Protein AF-R4UMG5-F1 (afdb_monomer_lite)

Secondary structure (DSSP, 8-state):
-TTHHHHHHHHHHHHHH-----TT-B--TTTHHHHS-TT-EEETTEEE--SSGGGSPTTEEEEEEGGGTTEEEEEE-TTTS---HHHHHHHHHHHHHHHHHHHTTS-SHHHHHHHHHHHS---HHHHHHHHHHHHHHHHHHHHHHHTT-B-SSSSSBSS-HHHHHHHHHHHHHHHHHHHHHHHHS-HHHHHHHHHHHHHHHHHHHHHHHHHHHHHHTT-S--------S-SS-HHHHHHHHHHHHHHHHHHHHH--SSS--TT---TTSHHHHHHHHTTHHHHHHHHHHHHHHHTTS--

Structure (mmCIF, N/CA/C/O backbone):
data_AF-R4UMG5-F1
#
_entry.id   AF-R4UMG5-F1
#
loop_
_atom_site.group_PDB
_atom_site.id
_atom_site.type_symbol
_atom_site.label_atom_id
_atom_site.label_alt_id
_atom_site.label_comp_id
_atom_site.label_asym_id
_atom_site.label_entity_id
_atom_site.label_seq_id
_atom_site.pdbx_PDB_ins_code
_atom_site.Cartn_x
_atom_site.Cartn_y
_atom_site.Cartn_z
_atom_site.occupancy
_atom_site.B_iso_or_equiv
_atom_site.auth_seq_id
_atom_site.auth_comp_id
_atom_site.auth_asym_id
_atom_site.auth_atom_id
_atom_site.pdbx_PDB_model_num
ATOM 1 N N . MET A 1 1 ? 11.219 -28.469 8.725 1.00 45.28 1 MET A N 1
ATOM 2 C CA . MET A 1 1 ? 11.602 -27.447 9.728 1.00 45.28 1 MET A CA 1
ATOM 3 C C . MET A 1 1 ? 11.074 -26.038 9.404 1.00 45.28 1 MET A C 1
ATOM 5 O O . MET A 1 1 ? 10.778 -25.309 10.336 1.00 45.28 1 MET A O 1
ATOM 9 N N . GLY A 1 2 ? 10.872 -25.660 8.128 1.00 53.03 2 GLY A N 1
ATOM 10 C CA . GLY A 1 2 ? 10.444 -24.297 7.742 1.00 53.03 2 GLY A CA 1
ATOM 11 C C . GLY A 1 2 ? 9.001 -23.869 8.074 1.00 53.03 2 GLY A C 1
ATOM 12 O O . GLY A 1 2 ? 8.741 -22.677 8.124 1.00 53.03 2 GLY A O 1
ATOM 13 N N . ILE A 1 3 ? 8.074 -24.799 8.339 1.00 54.94 3 ILE A N 1
ATOM 14 C CA . ILE A 1 3 ? 6.656 -24.484 8.644 1.00 54.94 3 ILE A CA 1
ATOM 15 C C . ILE A 1 3 ? 6.415 -24.331 10.161 1.00 54.94 3 ILE A C 1
ATOM 17 O O . ILE A 1 3 ? 5.495 -23.646 10.594 1.00 54.94 3 ILE A O 1
ATOM 21 N N . ILE A 1 4 ? 7.284 -24.922 10.984 1.00 57.50 4 ILE A N 1
ATOM 22 C CA . ILE A 1 4 ? 7.102 -25.008 12.442 1.00 57.50 4 ILE A CA 1
ATOM 23 C C . ILE A 1 4 ? 7.357 -23.653 13.111 1.00 57.50 4 ILE A C 1
ATOM 25 O O . ILE A 1 4 ? 6.646 -23.274 14.034 1.00 57.50 4 ILE A O 1
ATOM 29 N N . LEU A 1 5 ? 8.340 -22.897 12.618 1.00 61.62 5 LEU A N 1
ATOM 30 C CA . LEU A 1 5 ? 8.675 -21.577 13.144 1.00 61.62 5 LEU A CA 1
ATOM 31 C C . LEU A 1 5 ? 7.541 -20.547 12.927 1.00 61.62 5 LEU A C 1
ATOM 33 O O . LEU A 1 5 ? 7.119 -19.946 13.911 1.00 61.62 5 LEU A O 1
ATOM 37 N N . PRO A 1 6 ? 6.971 -20.369 11.715 1.00 57.97 6 PRO A N 1
ATOM 38 C CA . PRO A 1 6 ? 5.827 -19.475 11.523 1.00 57.97 6 PRO A CA 1
ATOM 39 C C . PRO A 1 6 ? 4.550 -19.971 12.215 1.00 57.97 6 PRO A C 1
ATOM 41 O O . PRO A 1 6 ? 3.763 -19.145 12.663 1.00 57.97 6 PRO A O 1
ATOM 44 N N . MET A 1 7 ? 4.361 -21.287 12.388 1.00 57.06 7 MET A N 1
ATOM 45 C CA . MET A 1 7 ? 3.283 -21.819 13.233 1.00 57.06 7 MET A CA 1
ATOM 46 C C . MET A 1 7 ? 3.462 -21.451 14.709 1.00 57.06 7 MET A C 1
ATOM 48 O O . MET A 1 7 ? 2.502 -21.011 15.326 1.00 57.06 7 MET A O 1
ATOM 52 N N . LEU A 1 8 ? 4.672 -21.568 15.268 1.00 62.34 8 LEU A N 1
ATOM 53 C CA . LEU A 1 8 ? 4.981 -21.135 16.637 1.00 62.34 8 LEU A CA 1
ATOM 54 C C . LEU A 1 8 ? 4.811 -19.622 16.810 1.00 62.34 8 LEU A C 1
ATOM 56 O O . LEU A 1 8 ? 4.310 -19.186 17.841 1.00 62.34 8 LEU A O 1
ATOM 60 N N . PHE A 1 9 ? 5.163 -18.827 15.795 1.00 65.31 9 PHE A N 1
ATOM 61 C CA . PHE A 1 9 ? 4.916 -17.385 15.793 1.00 65.31 9 PHE A CA 1
ATOM 62 C C . PHE A 1 9 ? 3.424 -17.045 15.675 1.00 65.31 9 PHE A C 1
ATOM 64 O O . PHE A 1 9 ? 2.975 -16.182 16.415 1.00 65.31 9 PHE A O 1
ATOM 71 N N . CYS A 1 10 ? 2.636 -17.733 14.834 1.00 60.97 10 CYS A N 1
ATOM 72 C CA . CYS A 1 10 ? 1.170 -17.574 14.795 1.00 60.97 10 CYS A CA 1
ATOM 73 C C . CYS A 1 10 ? 0.531 -18.041 16.103 1.00 60.97 10 CYS A C 1
ATOM 75 O O . CYS A 1 10 ? -0.429 -17.432 16.536 1.00 60.97 10 CYS A O 1
ATOM 77 N N 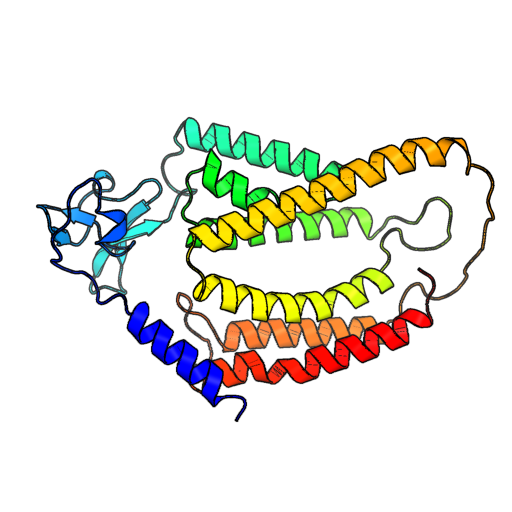. PHE A 1 11 ? 1.050 -19.089 16.746 1.00 60.50 11 PHE A N 1
ATOM 78 C CA . PHE A 1 11 ? 0.538 -19.581 18.023 1.00 60.50 11 PHE A CA 1
ATOM 79 C C . PHE A 1 11 ? 0.851 -18.600 19.154 1.00 60.50 11 PHE A C 1
ATOM 81 O O . PHE A 1 11 ? -0.045 -18.228 19.898 1.00 60.50 11 PHE A O 1
ATOM 88 N N . ALA A 1 12 ? 2.083 -18.093 19.239 1.00 59.25 12 ALA A N 1
ATOM 89 C CA . ALA A 1 12 ? 2.436 -17.031 20.177 1.00 59.25 12 ALA A CA 1
ATOM 90 C C . ALA A 1 12 ? 1.639 -15.746 19.897 1.00 59.25 12 ALA A C 1
ATOM 92 O O . ALA A 1 12 ? 1.152 -15.119 20.827 1.00 59.25 12 ALA A O 1
ATOM 93 N N . TYR A 1 13 ? 1.443 -15.381 18.629 1.00 59.47 13 TYR A N 1
ATOM 94 C CA . TYR A 1 13 ? 0.668 -14.211 18.226 1.00 59.47 13 TYR A CA 1
ATOM 95 C C . TYR A 1 13 ? -0.837 -14.377 18.461 1.00 59.47 13 TYR A C 1
ATOM 97 O O . TYR A 1 13 ? -1.461 -13.439 18.928 1.00 59.47 13 TYR A O 1
ATOM 105 N N . LEU A 1 14 ? -1.432 -15.545 18.212 1.00 56.34 14 LEU A N 1
ATOM 106 C CA . LEU A 1 14 ? -2.822 -15.851 18.567 1.00 56.34 14 LEU A CA 1
ATOM 107 C C . LEU A 1 14 ? -3.001 -15.903 20.081 1.00 56.34 14 LEU A C 1
ATOM 109 O O . LEU A 1 14 ? -4.010 -15.442 20.576 1.00 56.34 14 LEU A O 1
ATOM 113 N N . VAL A 1 15 ? -2.025 -16.400 20.837 1.00 53.12 15 VAL A N 1
ATOM 114 C CA . VAL A 1 15 ? -2.070 -16.347 22.306 1.00 53.12 15 VAL A CA 1
ATOM 115 C C . VAL A 1 15 ? -1.926 -14.904 22.816 1.00 53.12 15 VAL A C 1
ATOM 117 O O . VAL A 1 15 ? -2.521 -14.557 23.830 1.00 53.12 15 VAL A O 1
ATOM 120 N N . LEU A 1 16 ? -1.183 -14.045 22.110 1.00 48.47 16 LEU A N 1
ATOM 121 C CA . LEU A 1 16 ? -0.979 -12.633 22.468 1.00 48.47 16 LEU A CA 1
ATOM 122 C C . LEU A 1 16 ? -2.059 -11.678 21.921 1.00 48.47 16 LEU A C 1
ATOM 124 O O . LEU A 1 16 ? -2.239 -10.601 22.479 1.00 48.47 16 LEU A O 1
ATOM 128 N N . THR A 1 17 ? -2.746 -12.041 20.835 1.00 46.22 17 THR A N 1
ATOM 129 C CA . THR A 1 17 ? -3.739 -11.219 20.109 1.00 46.22 17 THR A CA 1
ATOM 130 C C . THR A 1 17 ? -5.063 -11.933 19.895 1.00 46.22 17 THR A C 1
ATOM 132 O O . THR A 1 17 ? -5.868 -11.496 19.069 1.00 46.22 17 THR A O 1
ATOM 135 N N . ALA A 1 18 ? -5.312 -13.024 20.619 1.00 42.44 18 ALA A N 1
ATOM 136 C CA . ALA A 1 18 ? -6.669 -13.419 20.927 1.00 42.44 18 ALA A CA 1
ATOM 137 C C . ALA A 1 18 ? -7.280 -12.222 21.651 1.00 42.44 18 ALA A C 1
ATOM 139 O O . ALA A 1 18 ? -7.157 -12.068 22.867 1.00 42.44 18 ALA A O 1
ATOM 140 N N . ASP A 1 19 ? -7.915 -11.353 20.868 1.00 46.41 19 ASP A N 1
ATOM 141 C CA . ASP A 1 19 ? -9.075 -10.619 21.313 1.00 46.41 19 ASP A CA 1
ATOM 142 C C . ASP A 1 19 ? -10.056 -11.706 21.746 1.00 46.41 19 ASP A C 1
ATOM 144 O O . ASP A 1 19 ? -10.905 -12.161 20.986 1.00 46.41 19 ASP A O 1
ATOM 148 N N . HIS A 1 20 ? -9.905 -12.177 22.987 1.00 46.84 20 HIS A N 1
ATOM 149 C CA . HIS A 1 20 ? -11.087 -12.466 23.766 1.00 46.84 20 HIS A CA 1
ATOM 150 C C . HIS A 1 20 ? -11.979 -11.259 23.525 1.00 46.84 20 HIS A C 1
ATOM 152 O O . HIS A 1 20 ? -11.529 -10.139 23.781 1.00 46.84 20 HIS A O 1
ATOM 158 N N . GLU A 1 21 ? -13.166 -11.466 22.952 1.00 56.31 21 GLU A N 1
ATOM 159 C CA . GLU A 1 21 ? -14.218 -10.462 22.997 1.00 56.31 21 GLU A CA 1
ATOM 160 C C . GLU A 1 21 ? -14.187 -9.910 24.414 1.00 56.31 21 GLU A C 1
ATOM 162 O O . GLU A 1 21 ? -14.480 -10.615 25.381 1.00 56.31 21 GLU A O 1
ATOM 167 N N . ASN A 1 22 ? -13.679 -8.685 24.554 1.00 65.25 22 ASN A N 1
ATOM 168 C CA . ASN A 1 22 ? -13.410 -8.074 25.849 1.00 65.25 22 ASN A CA 1
ATOM 169 C C . ASN A 1 22 ? -14.732 -7.593 26.455 1.00 65.25 22 ASN A C 1
ATOM 171 O O . ASN A 1 22 ? -14.776 -6.557 27.108 1.00 65.25 22 ASN A O 1
ATOM 175 N N . LEU A 1 23 ? -15.810 -8.329 26.185 1.00 69.44 23 LEU A N 1
ATOM 176 C CA . LEU A 1 23 ? -17.157 -8.087 26.631 1.00 69.44 23 LEU A CA 1
ATOM 177 C C . LEU A 1 23 ? -17.145 -8.040 28.157 1.00 69.44 23 LEU A C 1
ATOM 179 O O . LEU A 1 23 ? -16.466 -8.830 28.815 1.00 69.44 23 LEU A O 1
ATOM 183 N N . GLU A 1 24 ? -17.839 -7.053 28.709 1.00 72.75 24 GLU A N 1
ATOM 184 C CA . GLU A 1 24 ? -17.924 -6.797 30.148 1.00 72.75 24 GLU A CA 1
ATOM 185 C C . GLU A 1 24 ? -16.606 -6.428 30.856 1.00 72.75 24 GLU A C 1
ATOM 187 O O . GLU A 1 24 ? -16.607 -6.237 32.078 1.00 72.75 24 GLU A O 1
ATOM 192 N N . LYS A 1 25 ? -15.484 -6.253 30.137 1.00 81.12 25 LYS A N 1
ATOM 193 C CA . LYS A 1 25 ? -14.267 -5.707 30.754 1.00 81.12 25 LYS A CA 1
ATOM 194 C C . LYS A 1 25 ? -14.494 -4.272 31.200 1.00 81.12 25 LYS A C 1
ATOM 196 O O . LYS A 1 25 ? -15.129 -3.479 30.508 1.00 81.12 25 LYS A O 1
ATOM 201 N N . HIS A 1 26 ? -13.919 -3.942 32.352 1.00 83.50 26 HIS A N 1
ATOM 202 C CA . HIS A 1 26 ? -14.039 -2.616 32.937 1.00 83.50 26 HIS A CA 1
ATOM 203 C C . HIS A 1 26 ? -13.271 -1.597 32.093 1.00 83.50 26 HIS A C 1
ATOM 205 O O . HIS A 1 26 ? -12.052 -1.695 31.951 1.00 83.50 26 HIS A O 1
ATOM 211 N N . CYS A 1 27 ? -13.978 -0.619 31.547 1.00 82.94 27 CYS A N 1
ATOM 212 C CA . CYS A 1 27 ? -13.414 0.430 30.714 1.00 82.94 27 CYS A CA 1
ATOM 213 C C . CYS A 1 27 ? -13.682 1.803 31.338 1.00 82.94 27 CYS A C 1
ATOM 215 O O . CYS A 1 27 ? -14.542 1.967 32.195 1.00 82.94 27 CYS A O 1
ATOM 217 N N . SER A 1 28 ? -12.899 2.791 30.919 1.00 81.31 28 SER A N 1
ATOM 218 C CA . SER A 1 28 ? -13.086 4.204 31.255 1.00 81.31 28 SER A CA 1
ATOM 219 C C . SER A 1 28 ? -12.961 5.005 29.963 1.00 81.31 28 SER A C 1
ATOM 221 O O . SER A 1 28 ? -12.283 4.545 29.039 1.00 81.31 28 SER A O 1
ATOM 223 N N . SER A 1 29 ? -13.568 6.195 29.872 1.00 71.56 29 SER A N 1
ATOM 224 C CA . SER A 1 29 ? -13.645 6.928 28.597 1.00 71.56 29 SER A CA 1
ATOM 225 C C . SER A 1 29 ? -12.273 7.256 27.983 1.00 71.56 29 SER A C 1
ATOM 227 O O . SER A 1 29 ? -12.174 7.362 26.764 1.00 71.56 29 SER A O 1
ATOM 229 N N . SER A 1 30 ? -11.199 7.331 28.786 1.00 72.88 30 SER A N 1
ATOM 230 C CA . SER A 1 30 ? -9.833 7.561 28.281 1.00 72.88 30 SER A CA 1
ATOM 231 C C . SER A 1 30 ? -9.098 6.298 27.810 1.00 72.88 30 SER A C 1
ATOM 233 O O . SER A 1 30 ? -8.140 6.404 27.046 1.00 72.88 30 SER A O 1
ATOM 235 N N . ASN A 1 31 ? -9.535 5.110 28.241 1.00 78.12 31 ASN A N 1
ATOM 236 C CA . ASN A 1 31 ? -8.883 3.823 27.962 1.00 78.12 31 ASN A CA 1
ATOM 237 C C . ASN A 1 31 ? -9.748 2.871 27.122 1.00 78.12 31 ASN A C 1
ATOM 239 O O . ASN A 1 31 ? -9.332 1.744 26.856 1.00 78.12 31 ASN A O 1
ATOM 243 N N . SER A 1 32 ? -10.930 3.311 26.697 1.00 72.75 32 SER A N 1
ATOM 244 C CA . SER A 1 32 ? -11.898 2.542 25.907 1.00 72.75 32 SER A CA 1
ATOM 245 C C . SER A 1 32 ? -11.264 1.877 24.679 1.00 72.75 32 SER A C 1
ATOM 247 O O . SER A 1 32 ? -11.386 0.666 24.539 1.00 72.75 32 SER A O 1
ATOM 249 N N . THR A 1 33 ? -10.454 2.602 23.898 1.00 68.56 33 THR A N 1
ATOM 250 C CA . THR A 1 33 ? -9.736 2.074 22.713 1.00 68.56 33 THR A CA 1
ATOM 251 C C . THR A 1 33 ? -8.680 1.006 23.010 1.00 68.56 33 THR A C 1
ATOM 253 O O . THR A 1 33 ? -8.264 0.287 22.106 1.00 68.56 33 THR A O 1
ATOM 256 N N . ARG A 1 34 ? -8.168 0.936 24.246 1.00 71.31 34 ARG A N 1
ATOM 257 C CA . ARG A 1 34 ? -7.133 -0.036 24.645 1.00 71.31 34 ARG A CA 1
ATOM 258 C C . ARG A 1 34 ? -7.712 -1.275 25.311 1.00 71.31 34 ARG A C 1
ATOM 260 O O . ARG A 1 34 ? -7.042 -2.302 25.345 1.00 71.31 34 ARG A O 1
ATOM 267 N N . VAL A 1 35 ? -8.890 -1.144 25.918 1.00 75.19 35 VAL A N 1
ATOM 268 C CA . VAL A 1 35 ? -9.504 -2.187 26.747 1.00 75.19 35 VAL A CA 1
ATOM 269 C C . VAL A 1 35 ? -10.627 -2.894 25.999 1.00 75.19 35 VAL A C 1
ATOM 271 O O . VAL A 1 35 ? -10.721 -4.119 26.070 1.00 75.19 35 VAL A O 1
ATOM 274 N N . CYS A 1 36 ? -11.455 -2.142 25.277 1.00 77.44 36 CYS A N 1
ATOM 275 C CA . CYS A 1 36 ? -12.521 -2.690 24.451 1.00 77.44 36 CYS A CA 1
ATOM 276 C C . CYS A 1 36 ? -11.992 -3.008 23.049 1.00 77.44 36 CYS A C 1
ATOM 278 O O . CYS A 1 36 ? -11.054 -2.374 22.566 1.00 77.44 36 CYS A O 1
ATOM 280 N N . SER A 1 37 ? -12.581 -4.020 22.409 1.00 77.62 37 SER A N 1
ATOM 281 C CA . SER A 1 37 ? -12.327 -4.291 20.989 1.00 77.62 37 SER A CA 1
ATOM 282 C C . SER A 1 37 ? -12.832 -3.122 20.132 1.00 77.62 37 SER A C 1
ATOM 284 O O . SER A 1 37 ? -13.745 -2.416 20.548 1.00 77.62 37 SER A O 1
ATOM 286 N N . GLU A 1 38 ? -12.286 -2.940 18.926 1.00 77.50 38 GLU A N 1
ATOM 287 C CA . GLU A 1 38 ? -12.672 -1.856 18.000 1.00 77.50 38 GLU A CA 1
ATOM 288 C C . GLU A 1 38 ? -14.166 -1.878 17.607 1.00 77.50 38 GLU A C 1
ATOM 290 O O . GLU A 1 38 ? -14.707 -0.849 17.212 1.00 77.50 38 GLU A O 1
ATOM 295 N N . TYR A 1 39 ? -14.830 -3.028 17.770 1.00 82.75 39 TYR A N 1
ATOM 296 C CA . TYR A 1 39 ? -16.254 -3.241 17.477 1.00 82.75 39 TYR A CA 1
ATOM 297 C C . TYR A 1 39 ? -17.192 -2.946 18.661 1.00 82.75 39 TYR A C 1
ATOM 299 O O . TYR A 1 39 ? -18.409 -2.925 18.483 1.00 82.75 39 TYR A O 1
ATOM 307 N N . LEU A 1 40 ? -16.648 -2.741 19.867 1.00 83.75 40 LEU A N 1
ATOM 308 C CA . LEU A 1 40 ? -17.403 -2.550 21.109 1.00 83.75 40 LEU A CA 1
ATOM 309 C C . LEU A 1 40 ? -17.248 -1.115 21.623 1.00 83.75 40 LEU A C 1
ATOM 311 O O . LEU A 1 40 ? -16.176 -0.519 21.531 1.00 83.75 40 LEU A O 1
ATOM 315 N N . ALA A 1 41 ? -18.306 -0.591 22.233 1.00 86.38 41 ALA A N 1
ATOM 316 C CA . ALA A 1 41 ? -18.303 0.704 22.897 1.00 86.38 41 ALA A CA 1
ATOM 317 C C . ALA A 1 41 ? -18.099 0.553 24.413 1.00 86.38 41 ALA A C 1
ATOM 319 O O . ALA A 1 41 ? -18.331 -0.506 24.999 1.00 86.38 41 ALA A O 1
ATOM 320 N N . CYS A 1 42 ? -17.649 1.625 25.067 1.00 86.56 42 CYS A N 1
ATOM 321 C CA . CYS A 1 42 ? -17.531 1.669 26.522 1.00 86.56 42 CYS A CA 1
ATOM 322 C C . CYS A 1 42 ? -18.783 2.314 27.123 1.00 86.56 42 CYS A C 1
ATOM 324 O O . CYS A 1 42 ? -18.870 3.539 27.202 1.00 86.56 42 CYS A O 1
ATOM 326 N N . THR A 1 43 ? -19.730 1.490 27.568 1.00 85.38 43 THR A N 1
ATOM 327 C CA . THR A 1 43 ? -21.031 1.935 28.083 1.00 85.38 43 THR A CA 1
ATOM 328 C C . THR A 1 43 ? -21.195 1.459 29.523 1.00 85.38 43 THR A C 1
ATOM 330 O O . THR A 1 43 ? -21.052 0.271 29.814 1.00 85.38 43 THR A O 1
ATOM 333 N N . SER A 1 44 ? -21.487 2.379 30.448 1.00 84.12 44 SER A N 1
ATOM 334 C CA . SER A 1 44 ? -21.615 2.073 31.888 1.00 84.12 44 SER A CA 1
ATOM 335 C C . SER A 1 44 ? -20.360 1.413 32.492 1.00 84.12 44 SER A C 1
ATOM 337 O O . SER A 1 44 ? -20.455 0.418 33.208 1.00 84.12 44 SER A O 1
ATOM 339 N N . ASP A 1 45 ? -19.182 1.958 32.169 1.00 85.00 45 ASP A N 1
ATOM 340 C CA . ASP A 1 45 ? -17.855 1.474 32.585 1.00 85.00 45 ASP A CA 1
ATOM 341 C C . ASP A 1 45 ? -17.534 0.020 32.191 1.00 85.00 45 ASP A C 1
ATOM 343 O O . ASP A 1 45 ? -16.598 -0.582 32.724 1.00 85.00 45 ASP A O 1
ATOM 347 N N . LYS A 1 46 ? -18.270 -0.548 31.230 1.00 86.75 46 LYS A N 1
ATOM 348 C CA . LYS A 1 46 ? -18.036 -1.883 30.674 1.00 86.75 46 LYS A CA 1
ATOM 349 C C . LYS A 1 46 ? -18.035 -1.860 29.150 1.00 86.75 46 LYS A C 1
ATOM 351 O O . LYS A 1 46 ? -18.739 -1.068 28.529 1.00 86.75 46 LYS A O 1
ATOM 356 N N . CYS A 1 47 ? -17.254 -2.744 28.540 1.00 86.25 47 CYS A N 1
ATOM 357 C CA . CYS A 1 47 ? -17.294 -2.934 27.093 1.00 86.25 47 CYS A CA 1
ATOM 358 C C . CYS A 1 47 ? -18.586 -3.661 26.692 1.00 86.25 47 CYS A C 1
ATOM 360 O O . CYS A 1 47 ? -18.774 -4.819 27.070 1.00 86.25 47 CYS A O 1
ATOM 362 N N . ASN A 1 48 ? -19.446 -2.985 25.933 1.00 88.75 48 ASN A N 1
ATOM 363 C CA . ASN A 1 48 ? -20.760 -3.451 25.491 1.00 88.75 48 ASN A CA 1
ATOM 364 C C . ASN A 1 48 ? -21.019 -3.050 24.026 1.00 88.75 48 ASN A C 1
ATOM 366 O O . ASN A 1 48 ? -20.250 -2.307 23.415 1.00 88.75 48 ASN A O 1
ATOM 370 N N . TYR A 1 49 ? -22.112 -3.555 23.457 1.00 89.12 49 TYR A N 1
ATOM 371 C CA . TYR A 1 49 ? -22.610 -3.150 22.141 1.00 89.12 49 TYR A CA 1
ATOM 372 C C . TYR A 1 49 ? -23.031 -1.673 22.119 1.00 89.12 49 TYR A C 1
ATOM 374 O O . TYR A 1 49 ? -23.451 -1.120 23.140 1.00 89.12 49 TYR A O 1
ATOM 382 N N . CYS A 1 50 ? -22.918 -1.031 20.955 1.00 88.88 50 CYS A N 1
ATOM 383 C CA . CYS A 1 50 ? -23.264 0.381 20.803 1.00 88.88 50 CYS A CA 1
ATOM 384 C C . CYS A 1 50 ? -24.786 0.572 20.734 1.00 88.88 50 CYS A C 1
ATOM 386 O O . CYS A 1 50 ? -25.515 -0.277 20.219 1.00 88.88 50 CYS A O 1
ATOM 388 N N . SER A 1 51 ? -25.284 1.692 21.258 1.00 89.06 51 SER A N 1
ATOM 389 C CA . SER A 1 51 ? -26.696 2.076 21.117 1.00 89.06 51 SER A CA 1
ATOM 390 C C . SER A 1 51 ? -26.849 3.271 20.183 1.00 89.06 51 SER A C 1
ATOM 392 O O . SER A 1 51 ? -27.759 3.282 19.348 1.00 89.06 51 SER A O 1
ATOM 394 N N . GLU A 1 52 ? -25.930 4.230 20.295 1.00 87.69 52 GLU A N 1
ATOM 395 C CA . GLU A 1 52 ? -25.846 5.431 19.471 1.00 87.69 52 GLU A CA 1
ATOM 396 C C . GLU A 1 52 ? -24.472 5.563 18.799 1.00 87.69 52 GLU A C 1
ATOM 398 O O . GLU A 1 52 ? -23.466 5.039 19.274 1.00 87.69 52 GLU A O 1
ATOM 403 N N . ASP A 1 53 ? -24.404 6.343 17.715 1.00 85.62 53 ASP A N 1
ATOM 404 C CA . ASP A 1 53 ? -23.135 6.673 17.045 1.00 85.62 53 ASP A CA 1
ATOM 405 C C . ASP A 1 53 ? -22.158 7.431 17.961 1.00 85.62 53 ASP A C 1
ATOM 407 O O . ASP A 1 53 ? -20.949 7.396 17.752 1.00 85.62 53 ASP A O 1
ATOM 411 N N . SER A 1 54 ? -22.680 8.131 18.973 1.00 84.69 54 SER A N 1
ATOM 412 C CA . SER A 1 54 ? -21.907 8.884 19.967 1.00 84.69 54 SER A CA 1
ATOM 413 C C . SER A 1 54 ? -21.106 7.982 20.915 1.00 84.69 54 SER A C 1
ATOM 415 O O . SER A 1 54 ? -20.113 8.440 21.484 1.00 84.69 54 SER A O 1
ATOM 417 N N . ASP A 1 55 ? -21.506 6.713 21.052 1.00 85.12 55 ASP A N 1
ATOM 418 C CA . ASP A 1 55 ? -20.825 5.712 21.879 1.00 85.12 55 ASP A CA 1
ATOM 419 C C . ASP A 1 55 ? -19.527 5.214 21.220 1.00 85.12 55 ASP A C 1
ATOM 421 O O . ASP A 1 55 ? -18.608 4.737 21.895 1.00 85.12 55 ASP A O 1
ATOM 425 N N . CYS A 1 56 ? -19.455 5.310 19.890 1.00 86.50 56 CYS A N 1
ATOM 426 C CA . CYS A 1 56 ? -18.351 4.811 19.089 1.00 86.50 56 CYS A CA 1
ATOM 427 C C . CYS A 1 56 ? -17.194 5.819 18.989 1.00 86.50 56 CYS A C 1
ATOM 429 O O . CYS A 1 56 ? -17.323 7.028 19.192 1.00 86.50 56 CYS A O 1
ATOM 431 N N . HIS A 1 57 ? -16.010 5.304 18.660 1.00 82.69 57 HIS A N 1
ATOM 432 C CA . HIS A 1 57 ? -14.823 6.125 18.440 1.00 82.69 57 HIS A CA 1
ATOM 433 C C . HIS A 1 57 ? -14.942 7.020 17.200 1.00 82.69 57 HIS A C 1
ATOM 435 O O . HIS A 1 57 ? -15.765 6.800 16.316 1.00 82.69 57 HIS A O 1
ATOM 441 N N . LEU A 1 58 ? -14.064 8.022 17.103 1.00 82.69 58 LEU A N 1
ATOM 442 C CA . LEU A 1 58 ? -13.999 8.898 15.934 1.00 82.69 58 LEU A CA 1
ATOM 443 C C . LEU A 1 58 ? -13.883 8.069 14.639 1.00 82.69 58 LEU A C 1
ATOM 445 O O . LEU A 1 58 ? -13.000 7.221 14.536 1.00 82.69 58 LEU A O 1
ATOM 449 N N . HIS A 1 59 ? -14.748 8.358 13.659 1.00 85.19 59 HIS A N 1
ATOM 450 C CA . HIS A 1 59 ? -14.895 7.646 12.373 1.00 85.19 59 HIS A CA 1
ATOM 451 C C . HIS A 1 59 ? -15.579 6.272 12.420 1.00 85.19 59 HIS A C 1
ATOM 453 O O . HIS A 1 59 ? -15.708 5.640 11.369 1.00 85.19 59 HIS A O 1
ATOM 459 N N . PHE A 1 60 ? -16.043 5.838 13.590 1.00 87.25 60 PHE A N 1
ATOM 460 C CA . PHE A 1 60 ? -16.859 4.641 13.744 1.00 87.25 60 PHE A CA 1
ATOM 461 C C . PHE A 1 60 ? -18.325 5.021 13.950 1.00 87.25 60 PHE A C 1
ATOM 463 O O . PHE A 1 60 ? -18.625 6.013 14.612 1.00 87.25 60 PHE A O 1
ATOM 470 N N . PHE A 1 61 ? -19.223 4.224 13.381 1.00 88.12 61 PHE A N 1
ATOM 471 C CA . PHE A 1 61 ? -20.670 4.419 13.441 1.00 88.12 61 PHE A CA 1
ATOM 472 C C . PHE A 1 61 ? -21.348 3.126 13.884 1.00 88.12 61 PHE A C 1
ATOM 474 O O . PHE A 1 61 ? -20.799 2.040 13.697 1.00 88.12 61 PHE A O 1
ATOM 481 N N . CYS A 1 62 ? -22.514 3.242 14.512 1.00 89.00 62 CYS A N 1
ATOM 482 C CA . CYS A 1 62 ? -23.187 2.109 15.122 1.00 89.00 62 CYS A CA 1
ATOM 483 C C . CYS A 1 62 ? -24.099 1.414 14.099 1.00 89.00 62 CYS A C 1
ATOM 485 O O . CYS A 1 62 ? -25.125 1.966 13.699 1.00 89.00 62 CYS A O 1
ATOM 487 N N . HIS A 1 63 ? -23.740 0.196 13.681 1.00 88.75 63 HIS A N 1
ATOM 488 C CA . HIS A 1 63 ? -24.481 -0.578 12.680 1.00 88.75 63 HIS A CA 1
ATOM 489 C C . HIS A 1 63 ? -24.841 -1.978 13.194 1.00 88.75 63 HIS A C 1
ATOM 491 O O . HIS A 1 63 ? -24.097 -2.600 13.949 1.00 88.75 63 HIS A O 1
ATOM 497 N N . GLU A 1 64 ? -25.998 -2.492 12.780 1.00 88.50 64 GLU A N 1
ATOM 498 C CA . GLU A 1 64 ? -26.458 -3.839 13.123 1.00 88.50 64 GLU A CA 1
ATOM 499 C C . GLU A 1 64 ? -25.711 -4.898 12.303 1.00 88.50 64 GLU A C 1
ATOM 501 O O . GLU A 1 64 ? -25.673 -4.827 11.075 1.00 88.50 64 GLU A O 1
ATOM 506 N N . SER A 1 65 ? -25.093 -5.884 12.957 1.00 82.06 65 SER A N 1
ATOM 507 C CA . SER A 1 65 ? -24.333 -6.923 12.257 1.00 82.06 65 SER A CA 1
ATOM 508 C C . SER A 1 65 ? -24.972 -8.295 12.410 1.00 82.06 65 SER A C 1
ATOM 510 O O . SER A 1 65 ? -25.087 -8.830 13.512 1.00 82.06 65 SER A O 1
ATOM 512 N N . GLU A 1 66 ? -25.281 -8.933 11.278 1.00 79.69 66 GLU A N 1
ATOM 513 C CA . GLU A 1 66 ? -25.717 -10.337 11.239 1.00 79.69 66 GLU A CA 1
ATOM 514 C C . GLU A 1 66 ? -24.632 -11.304 11.743 1.00 79.69 66 GLU A C 1
ATOM 516 O O . GLU A 1 66 ? -24.934 -12.427 12.133 1.00 79.69 66 GLU A O 1
ATOM 521 N N . THR A 1 67 ? -23.362 -10.879 11.761 1.00 74.12 67 THR A N 1
ATOM 522 C CA . THR A 1 67 ? -22.249 -11.712 12.253 1.00 74.12 67 THR A CA 1
ATOM 523 C C . THR A 1 67 ? -22.244 -11.823 13.784 1.00 74.12 67 THR A C 1
ATOM 525 O O . THR A 1 67 ? -21.640 -12.749 14.315 1.00 74.12 67 THR A O 1
ATOM 528 N N . TYR A 1 68 ? -22.932 -10.912 14.483 1.00 74.25 68 TYR A N 1
ATOM 529 C CA . TYR A 1 68 ? -22.975 -10.813 15.946 1.00 74.25 68 TYR A CA 1
ATOM 530 C C . TYR A 1 68 ? -24.402 -10.976 16.482 1.00 74.25 68 TYR A C 1
ATOM 532 O O . TYR A 1 68 ? -24.851 -10.175 17.298 1.00 74.25 68 TYR A O 1
ATOM 540 N N . ASP A 1 69 ? -25.141 -11.977 15.999 1.00 78.50 69 ASP A N 1
ATOM 541 C CA . ASP A 1 69 ? -26.515 -12.279 16.439 1.00 78.50 69 ASP A CA 1
ATOM 542 C C . ASP A 1 69 ? -27.491 -11.084 16.335 1.00 78.50 69 ASP A C 1
ATOM 544 O O . ASP A 1 69 ? -28.426 -10.959 17.125 1.00 78.50 69 ASP A O 1
ATOM 548 N N . GLY A 1 70 ? -27.274 -10.178 15.372 1.00 80.19 70 GLY A N 1
ATOM 549 C CA . GLY A 1 70 ? -28.093 -8.969 15.204 1.00 80.19 70 GLY A CA 1
ATOM 550 C C . GLY A 1 70 ? -27.794 -7.864 16.224 1.00 80.19 70 GLY A C 1
ATOM 551 O O . GLY A 1 70 ? -28.558 -6.912 16.358 1.00 80.19 70 GLY A O 1
ATOM 552 N N . ASN A 1 71 ? -26.687 -7.957 16.963 1.00 84.88 71 ASN A N 1
ATOM 553 C CA . ASN A 1 71 ? -26.251 -6.880 17.842 1.00 84.88 71 ASN A CA 1
ATOM 554 C C . ASN A 1 71 ? -25.634 -5.722 17.044 1.00 84.88 71 ASN A C 1
ATOM 556 O O . ASN A 1 71 ? -25.067 -5.897 15.959 1.00 84.88 71 ASN A O 1
ATOM 560 N N . LYS A 1 72 ? -25.726 -4.517 17.613 1.00 89.44 72 LYS A N 1
ATOM 561 C CA . LYS A 1 72 ? -25.135 -3.310 17.036 1.00 89.44 72 LYS A CA 1
ATOM 562 C C . LYS A 1 72 ? -23.667 -3.169 17.434 1.00 89.44 72 LYS A C 1
ATOM 564 O O . LYS A 1 72 ? -23.329 -3.157 18.618 1.00 89.44 72 LYS A O 1
ATOM 569 N N . ILE A 1 73 ? -22.802 -3.032 16.441 1.00 88.81 73 ILE A N 1
ATOM 570 C CA . ILE A 1 73 ? -21.354 -2.899 16.606 1.00 88.81 73 ILE A CA 1
ATOM 571 C C . ILE A 1 73 ? -20.864 -1.577 16.017 1.00 88.81 73 ILE A C 1
ATOM 573 O O . ILE A 1 73 ? -21.497 -0.996 15.136 1.00 88.81 73 ILE A O 1
ATOM 577 N N . CYS A 1 74 ? -19.716 -1.109 16.497 1.00 87.56 74 CYS A N 1
ATOM 578 C CA . CYS A 1 74 ? -19.040 0.045 15.920 1.00 87.56 74 CYS A CA 1
ATOM 579 C C . CYS A 1 74 ? -18.279 -0.375 14.652 1.00 87.56 74 CYS A C 1
ATOM 581 O O . CYS A 1 74 ? -17.325 -1.150 14.725 1.00 87.56 74 CYS A O 1
ATOM 583 N N . GLU A 1 75 ? -18.662 0.158 13.492 1.00 87.44 75 GLU A N 1
ATOM 584 C CA . GLU A 1 75 ? -18.008 -0.106 12.207 1.00 87.44 75 GLU A CA 1
ATOM 585 C C . GLU A 1 75 ? -17.340 1.155 11.643 1.00 87.44 75 GLU A C 1
ATOM 587 O O . GLU A 1 75 ? -17.846 2.270 11.766 1.00 87.44 75 GLU A O 1
ATOM 592 N N . PHE A 1 76 ? -16.157 0.989 11.046 1.00 86.56 76 PHE A N 1
ATOM 593 C CA . PHE A 1 76 ? -15.370 2.094 10.503 1.00 86.56 76 PHE A CA 1
ATOM 594 C C . PHE A 1 76 ? -15.884 2.519 9.120 1.00 86.56 76 PHE A C 1
ATOM 596 O O . PHE A 1 76 ? -15.571 1.880 8.115 1.00 86.56 76 PHE A O 1
ATOM 603 N N . GLU A 1 77 ? -16.592 3.648 9.048 1.00 84.56 77 GLU A N 1
ATOM 604 C CA . GLU A 1 77 ? -17.189 4.158 7.804 1.00 84.56 77 GLU A CA 1
ATOM 605 C C . GLU A 1 77 ? -16.979 5.673 7.604 1.00 84.56 77 GLU A C 1
ATOM 607 O O . GLU A 1 77 ? -17.934 6.450 7.500 1.00 84.56 77 GLU A O 1
ATOM 612 N N . PRO A 1 78 ? -15.728 6.155 7.491 1.00 79.25 78 PRO A N 1
ATOM 613 C CA . PRO A 1 78 ? -15.444 7.590 7.459 1.00 79.25 78 PRO A CA 1
ATOM 614 C C . PRO A 1 78 ? -15.979 8.316 6.216 1.00 79.25 78 PRO A C 1
ATOM 616 O O . PRO A 1 78 ? -16.098 9.536 6.242 1.00 79.25 78 PRO A O 1
ATOM 619 N N . PHE A 1 79 ? -16.237 7.609 5.109 1.00 79.19 79 PHE A N 1
ATOM 620 C CA . PHE A 1 79 ? -16.555 8.234 3.818 1.00 79.19 79 PHE A CA 1
ATOM 621 C C . PHE A 1 79 ? -18.055 8.326 3.517 1.00 79.19 79 PHE A C 1
ATOM 623 O O . PHE A 1 79 ? -18.454 9.161 2.705 1.00 79.19 79 PHE A O 1
ATOM 630 N N . ILE A 1 80 ? -18.869 7.471 4.139 1.00 78.44 80 ILE A N 1
ATOM 631 C CA . ILE A 1 80 ? -20.293 7.304 3.807 1.00 78.44 80 ILE A CA 1
ATOM 632 C C . ILE A 1 80 ? -21.162 8.220 4.681 1.00 78.44 80 ILE A C 1
ATOM 634 O O . ILE A 1 80 ? -22.118 8.823 4.195 1.00 78.44 80 ILE A O 1
ATOM 638 N N . HIS A 1 81 ? -20.787 8.387 5.950 1.00 70.56 81 HIS A N 1
ATOM 639 C CA . HIS A 1 81 ? -21.526 9.176 6.933 1.00 70.56 81 HIS A CA 1
ATOM 640 C C . HIS A 1 81 ? -20.977 10.608 7.086 1.00 70.56 81 HIS A C 1
ATOM 642 O O . HIS A 1 81 ? -19.924 10.951 6.555 1.00 70.56 81 HIS A O 1
ATOM 648 N N . LYS A 1 82 ? -21.741 11.473 7.774 1.00 70.62 82 LYS A N 1
ATOM 649 C CA . LYS A 1 82 ? -21.572 12.941 7.897 1.00 70.62 82 LYS A CA 1
ATOM 650 C C . LYS A 1 82 ? -20.122 13.442 7.765 1.00 70.62 82 LYS A C 1
ATOM 652 O O . LYS A 1 82 ? -19.287 13.240 8.644 1.00 70.62 82 LYS A O 1
ATOM 657 N N . TRP A 1 83 ? -19.860 14.212 6.708 1.00 76.69 83 TRP A N 1
ATOM 658 C CA . TRP A 1 83 ? -18.557 14.834 6.477 1.00 76.69 83 TRP A CA 1
ATOM 659 C C . TRP A 1 83 ? -18.374 16.037 7.408 1.00 76.69 83 TRP A C 1
ATOM 661 O O . TRP A 1 83 ? -18.908 17.119 7.169 1.00 76.69 83 TRP A O 1
ATOM 671 N N . GLY A 1 84 ? -17.604 15.858 8.481 1.00 81.19 84 GLY A N 1
ATOM 672 C CA . GLY A 1 84 ? -17.163 16.975 9.314 1.00 81.19 84 GLY A CA 1
ATOM 673 C C . GLY A 1 84 ? -16.243 17.927 8.538 1.00 81.19 84 GLY A C 1
ATOM 674 O O . GLY A 1 84 ? -15.482 17.496 7.671 1.00 81.19 84 GLY A O 1
ATOM 675 N N . VAL A 1 85 ? -16.248 19.219 8.886 1.00 85.12 85 VAL A N 1
ATOM 676 C CA . VAL A 1 85 ? -15.399 20.246 8.239 1.00 85.12 85 VAL A CA 1
ATOM 677 C C . VAL A 1 85 ? -13.918 19.856 8.271 1.00 85.12 85 VAL A C 1
ATOM 679 O O . VAL A 1 85 ? -13.211 20.002 7.277 1.00 85.12 85 VAL A O 1
ATOM 682 N N . ARG A 1 86 ? -13.457 19.292 9.395 1.00 83.88 86 ARG A N 1
ATOM 683 C CA . ARG A 1 86 ? -12.083 18.798 9.551 1.00 83.88 86 ARG A CA 1
ATOM 684 C C . ARG A 1 86 ? -11.755 17.683 8.554 1.00 83.88 86 ARG A C 1
ATOM 686 O O . ARG A 1 86 ? -10.719 17.747 7.905 1.00 83.88 86 ARG A O 1
ATOM 693 N N . LEU A 1 87 ? -12.646 16.702 8.403 1.00 85.31 87 LEU A N 1
ATOM 694 C CA . LEU A 1 87 ? -12.456 15.585 7.478 1.00 85.31 87 LEU A CA 1
ATOM 695 C C . LEU A 1 87 ? -12.438 16.079 6.025 1.00 85.31 87 LEU A C 1
ATOM 697 O O . LEU A 1 87 ? -11.546 15.708 5.264 1.00 85.31 87 LEU A O 1
ATOM 701 N N . ALA A 1 88 ? -13.368 16.969 5.664 1.00 87.88 88 ALA A N 1
ATOM 702 C CA . ALA A 1 88 ? -13.427 17.577 4.336 1.00 87.88 88 ALA A CA 1
ATOM 703 C C . ALA A 1 88 ? -12.134 18.338 3.991 1.00 87.88 88 ALA A C 1
ATOM 705 O O . ALA A 1 88 ? -11.552 18.113 2.930 1.00 87.88 88 ALA A O 1
ATOM 706 N N . LEU A 1 89 ? -11.636 19.178 4.907 1.00 89.06 89 LEU A N 1
ATOM 707 C CA . LEU A 1 89 ? -10.365 19.890 4.732 1.00 89.06 89 LEU A CA 1
ATOM 708 C C . LEU A 1 89 ? -9.182 18.922 4.591 1.00 89.06 89 LEU A C 1
ATOM 710 O O . LEU A 1 89 ? -8.374 19.075 3.675 1.00 89.06 89 LEU A O 1
ATOM 714 N N . SER A 1 90 ? -9.098 17.897 5.442 1.00 88.12 90 SER A N 1
ATOM 715 C CA . SER A 1 90 ? -8.034 16.890 5.374 1.00 88.12 90 SER A CA 1
ATOM 716 C C . SER A 1 90 ? -8.046 16.121 4.048 1.00 88.12 90 SER A C 1
ATOM 718 O O . SER A 1 90 ? -6.985 15.882 3.474 1.00 88.12 90 SER A O 1
ATOM 720 N N . MET A 1 91 ? -9.219 15.785 3.503 1.00 88.25 91 MET A N 1
ATOM 721 C CA . MET A 1 91 ? -9.325 15.134 2.191 1.00 88.25 91 MET A CA 1
ATOM 722 C C . MET A 1 91 ? -8.848 16.033 1.047 1.00 88.25 91 MET A C 1
ATOM 724 O O . MET A 1 91 ? -8.148 15.556 0.153 1.00 88.25 91 MET A O 1
ATOM 728 N N . VAL A 1 92 ? -9.147 17.335 1.094 1.00 90.44 92 VAL A N 1
ATOM 729 C CA . VAL A 1 92 ? -8.612 18.304 0.122 1.00 90.44 92 VAL A CA 1
ATOM 730 C C . VAL A 1 92 ? -7.085 18.363 0.203 1.00 90.44 92 VAL A C 1
ATOM 732 O O . VAL A 1 92 ? -6.413 18.335 -0.828 1.00 90.44 92 VAL A O 1
ATOM 735 N N . VAL A 1 93 ? -6.515 18.372 1.411 1.00 90.06 93 VAL A N 1
ATOM 736 C CA . VAL A 1 93 ? -5.055 18.349 1.602 1.00 90.06 93 VAL A CA 1
ATOM 737 C C . VAL A 1 93 ? -4.437 17.064 1.050 1.00 90.06 93 VAL A C 1
ATOM 739 O O . VAL A 1 93 ? -3.428 17.129 0.346 1.00 90.06 93 VAL A O 1
ATOM 742 N N . VAL A 1 94 ? -5.042 15.901 1.314 1.00 89.50 94 VAL A N 1
ATOM 743 C CA . VAL A 1 94 ? -4.600 14.611 0.753 1.00 89.50 94 VAL A CA 1
ATOM 744 C C . VAL A 1 94 ? -4.634 14.647 -0.774 1.00 89.50 94 VAL A C 1
ATOM 746 O O . VAL A 1 94 ? -3.683 14.200 -1.414 1.00 89.50 94 VAL A O 1
ATOM 749 N N . PHE A 1 95 ? -5.690 15.210 -1.361 1.00 89.62 95 PHE A N 1
ATOM 750 C CA . PHE A 1 95 ? -5.841 15.327 -2.808 1.00 89.62 95 PHE A CA 1
ATOM 751 C C . PHE A 1 95 ? -4.766 16.227 -3.434 1.00 89.62 95 PHE A C 1
ATOM 753 O O . PHE A 1 95 ? -4.065 15.798 -4.351 1.00 89.62 95 PHE A O 1
ATOM 760 N N . ILE A 1 96 ? -4.566 17.437 -2.897 1.00 90.88 96 ILE A N 1
ATOM 761 C CA . ILE A 1 96 ? -3.518 18.366 -3.353 1.00 90.88 96 ILE A CA 1
ATOM 762 C C . ILE A 1 96 ? -2.135 17.724 -3.207 1.00 90.88 96 ILE A C 1
ATOM 764 O O . ILE A 1 96 ? -1.323 17.770 -4.131 1.00 90.88 96 ILE A O 1
ATOM 768 N N . THR A 1 97 ? -1.876 17.067 -2.076 1.00 88.25 97 THR A N 1
ATOM 769 C CA . THR A 1 97 ? -0.616 16.346 -1.862 1.00 88.25 97 THR A CA 1
ATOM 770 C C . THR A 1 97 ? -0.443 15.233 -2.894 1.00 88.25 97 THR A C 1
ATOM 772 O O . THR A 1 97 ? 0.632 15.096 -3.471 1.00 88.25 97 THR A O 1
ATOM 775 N N . GLY A 1 98 ? -1.503 14.483 -3.205 1.00 88.38 98 GLY A N 1
ATOM 776 C CA . GLY A 1 98 ? -1.494 13.470 -4.258 1.00 88.38 98 GLY A CA 1
ATOM 777 C C . GLY A 1 98 ? -1.098 14.033 -5.624 1.00 88.38 98 GLY A C 1
ATOM 778 O O . GLY A 1 98 ? -0.282 13.419 -6.316 1.00 88.38 98 GLY A O 1
ATOM 779 N N . ILE A 1 99 ? -1.595 15.221 -5.987 1.00 88.44 99 ILE A N 1
ATOM 780 C CA . ILE A 1 99 ? -1.213 15.920 -7.226 1.00 88.44 99 ILE A CA 1
ATOM 781 C C . ILE A 1 99 ? 0.282 16.253 -7.218 1.00 88.44 99 ILE A C 1
ATOM 783 O O . ILE A 1 99 ? 0.994 15.896 -8.158 1.00 88.44 99 ILE A O 1
ATOM 787 N N . LEU A 1 100 ? 0.772 16.893 -6.154 1.00 87.75 100 LEU A N 1
ATOM 788 C CA . LEU A 1 100 ? 2.174 17.310 -6.047 1.00 87.75 100 LEU A CA 1
ATOM 789 C C . LEU A 1 100 ? 3.131 16.113 -6.102 1.00 87.75 100 LEU A C 1
ATOM 791 O O . LEU A 1 100 ? 4.132 16.140 -6.816 1.00 87.75 100 LEU A O 1
ATOM 795 N N . VAL A 1 101 ? 2.803 15.035 -5.390 1.00 85.44 101 VAL A N 1
ATOM 796 C CA . VAL A 1 101 ? 3.650 13.838 -5.321 1.00 85.44 101 VAL A CA 1
ATOM 797 C C . VAL A 1 101 ? 3.619 13.049 -6.633 1.00 85.44 101 VAL A C 1
ATOM 799 O O . VAL A 1 101 ? 4.636 12.469 -7.026 1.00 85.44 101 VAL A O 1
ATOM 802 N N . SER A 1 102 ? 2.486 13.056 -7.341 1.00 83.31 102 SER A N 1
ATOM 803 C CA . SER A 1 102 ? 2.388 12.482 -8.688 1.00 83.31 102 SER A CA 1
ATOM 804 C C . SER A 1 102 ? 3.213 13.285 -9.694 1.00 83.31 102 SER A C 1
ATOM 806 O O . SER A 1 102 ? 3.952 12.693 -10.477 1.00 83.31 102 SER A O 1
ATOM 808 N N . GLY A 1 103 ? 3.162 14.621 -9.628 1.00 80.25 103 GLY A N 1
ATOM 809 C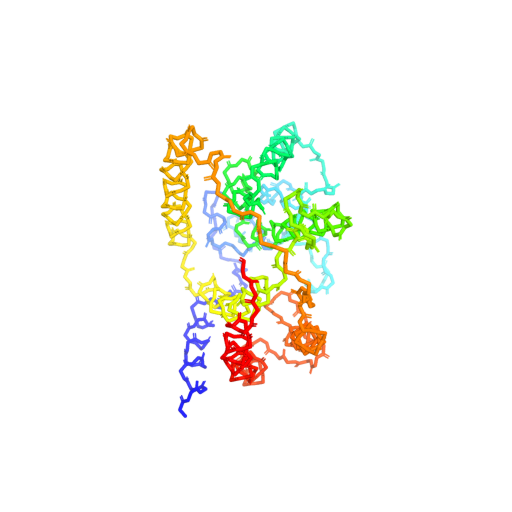 CA . GLY A 1 103 ? 4.002 15.505 -10.443 1.00 80.25 103 GLY A CA 1
ATOM 810 C C . GLY A 1 103 ? 5.499 15.330 -10.174 1.00 80.25 103 GLY A C 1
ATOM 811 O O . GLY A 1 103 ? 6.302 15.399 -11.099 1.00 80.25 103 GLY A O 1
ATOM 812 N N . ALA A 1 104 ? 5.873 15.019 -8.930 1.00 80.88 104 ALA A N 1
ATOM 813 C CA . ALA A 1 104 ? 7.249 14.710 -8.545 1.00 80.88 104 ALA A CA 1
ATOM 814 C C . ALA A 1 104 ? 7.724 13.302 -8.967 1.00 80.88 104 ALA A C 1
ATOM 816 O O . ALA A 1 104 ? 8.895 12.977 -8.784 1.00 80.88 104 ALA A O 1
ATOM 817 N N . GLY A 1 105 ? 6.840 12.440 -9.488 1.00 74.12 105 GLY A N 1
ATOM 818 C CA . GLY A 1 105 ? 7.192 11.080 -9.916 1.00 74.12 105 GLY A CA 1
ATOM 819 C C . GLY A 1 105 ? 7.493 10.095 -8.776 1.00 74.12 105 GLY A C 1
ATOM 820 O O . GLY A 1 105 ? 8.036 9.023 -9.025 1.00 74.12 105 GLY A O 1
ATOM 821 N N . ILE A 1 106 ? 7.141 10.430 -7.528 1.00 75.62 106 ILE A N 1
ATOM 822 C CA . ILE A 1 106 ? 7.430 9.606 -6.335 1.00 75.62 106 ILE A CA 1
ATOM 823 C C . ILE A 1 106 ? 6.357 8.514 -6.123 1.00 75.62 106 ILE A C 1
ATOM 825 O O . ILE A 1 106 ? 6.590 7.536 -5.417 1.00 75.62 106 ILE A O 1
ATOM 829 N N . GLY A 1 107 ? 5.174 8.650 -6.736 1.00 66.44 107 GLY A N 1
ATOM 830 C CA . GLY A 1 107 ? 4.125 7.619 -6.694 1.00 66.44 107 GLY A CA 1
ATOM 831 C C . GLY A 1 107 ? 3.299 7.566 -5.399 1.00 66.44 107 GLY A C 1
ATOM 832 O O . GLY A 1 107 ? 2.586 6.594 -5.169 1.00 66.44 107 GLY A O 1
ATOM 833 N N . GLY A 1 108 ? 3.365 8.592 -4.540 1.00 64.81 108 GLY A N 1
ATOM 834 C CA . GLY A 1 108 ? 2.385 8.857 -3.467 1.00 64.81 108 GLY A CA 1
ATOM 835 C C . GLY A 1 108 ? 2.473 7.981 -2.214 1.00 64.81 108 GLY A C 1
ATOM 836 O O . GLY A 1 108 ? 2.150 8.433 -1.115 1.00 64.81 108 GLY A O 1
ATOM 837 N N . GLY A 1 109 ? 2.931 6.736 -2.349 1.00 68.50 109 GLY A N 1
ATOM 838 C CA . GLY A 1 109 ? 2.648 5.706 -1.353 1.00 68.50 109 GLY A CA 1
ATOM 839 C C . GLY A 1 109 ? 3.309 5.862 0.003 1.00 68.50 109 GLY A C 1
ATOM 840 O O . GLY A 1 109 ? 2.735 5.455 1.010 1.00 68.50 109 GLY A O 1
ATOM 841 N N . GLY A 1 110 ? 4.466 6.517 0.053 1.00 73.69 110 GLY A N 1
ATOM 842 C CA . GLY A 1 110 ? 5.127 6.813 1.317 1.00 73.69 110 GLY A CA 1
ATOM 843 C C . GLY A 1 110 ? 4.382 7.839 2.175 1.00 73.69 110 GLY A C 1
ATOM 844 O O . GLY A 1 110 ? 4.477 7.787 3.395 1.00 73.69 110 GLY A O 1
ATOM 845 N N . LEU A 1 111 ? 3.628 8.752 1.555 1.00 84.19 111 LEU A N 1
ATOM 846 C CA . LEU A 1 111 ? 3.059 9.922 2.229 1.00 84.19 111 LEU A CA 1
ATOM 847 C C . LEU A 1 111 ? 1.587 9.750 2.604 1.00 84.19 111 LEU A C 1
ATOM 849 O O . LEU A 1 111 ? 1.155 10.311 3.605 1.00 84.19 111 LEU A O 1
ATOM 853 N N . PHE A 1 112 ? 0.816 8.949 1.868 1.00 87.69 112 PHE A N 1
ATOM 854 C CA . PHE A 1 112 ? -0.610 8.788 2.167 1.00 87.69 112 PHE A CA 1
ATOM 855 C C . PHE A 1 112 ? -0.875 8.184 3.551 1.00 87.69 112 PHE A C 1
ATOM 857 O O . PHE A 1 112 ? -1.734 8.688 4.265 1.00 87.69 112 PHE A O 1
ATOM 864 N N . VAL A 1 113 ? -0.111 7.167 3.964 1.00 87.62 113 VAL A N 1
ATOM 865 C CA . VAL A 1 113 ? -0.256 6.540 5.292 1.00 87.62 113 VAL A CA 1
ATOM 866 C C . VAL A 1 113 ? -0.054 7.544 6.438 1.00 87.62 113 VAL A C 1
ATOM 868 O O . VAL A 1 113 ? -0.977 7.709 7.235 1.00 87.62 113 VAL A O 1
ATOM 871 N N . PRO A 1 114 ? 1.094 8.249 6.550 1.00 85.38 114 PRO A N 1
ATOM 872 C CA . PRO A 1 114 ? 1.295 9.200 7.640 1.00 85.38 114 PRO A CA 1
ATOM 873 C C . PRO A 1 114 ? 0.312 10.373 7.586 1.00 85.38 114 PRO A C 1
ATOM 875 O O . PRO A 1 114 ? -0.109 10.842 8.637 1.00 85.38 114 PRO A O 1
ATOM 878 N N . ILE A 1 115 ? -0.109 10.818 6.397 1.00 87.38 115 ILE A N 1
ATOM 879 C CA . ILE A 1 115 ? -1.123 11.873 6.279 1.00 87.38 115 ILE A CA 1
ATOM 880 C C . ILE A 1 115 ? -2.479 11.388 6.806 1.00 87.38 115 ILE A C 1
ATOM 882 O O . ILE A 1 115 ? -3.125 12.111 7.560 1.00 87.38 115 ILE A O 1
ATOM 886 N N . MET A 1 116 ? -2.903 10.166 6.470 1.00 89.12 116 MET A N 1
ATOM 887 C CA . MET A 1 116 ? -4.149 9.596 6.997 1.00 89.12 116 MET A CA 1
ATOM 888 C C . MET A 1 116 ? -4.121 9.431 8.517 1.00 89.12 116 MET A C 1
ATOM 890 O O . MET A 1 116 ? -5.110 9.718 9.181 1.00 89.12 116 MET A O 1
ATOM 894 N N . ILE A 1 117 ? -2.989 9.024 9.084 1.00 88.12 117 ILE A N 1
ATOM 895 C CA . ILE A 1 117 ? -2.873 8.854 10.536 1.00 88.12 117 ILE A CA 1
ATOM 896 C C . ILE A 1 117 ? -2.841 10.213 11.251 1.00 88.12 117 ILE A C 1
ATOM 898 O O . ILE A 1 117 ? -3.506 10.383 12.264 1.00 88.12 117 ILE A O 1
ATOM 902 N N . LEU A 1 118 ? -2.086 11.192 10.743 1.00 86.12 118 LEU A N 1
ATOM 903 C CA . LEU A 1 118 ? -1.871 12.466 11.443 1.00 86.12 118 LEU A CA 1
ATOM 904 C C . LEU A 1 118 ? -2.966 13.508 11.184 1.00 86.12 118 LEU A C 1
ATOM 906 O O . LEU A 1 118 ? -3.309 14.262 12.090 1.00 86.12 118 LEU A O 1
ATOM 910 N N . LEU A 1 119 ? -3.494 13.592 9.957 1.00 87.00 119 LEU A N 1
ATOM 911 C CA . LEU A 1 119 ? -4.510 14.592 9.597 1.00 87.00 119 LEU A CA 1
ATOM 912 C C . LEU A 1 119 ? -5.935 14.057 9.682 1.00 87.00 119 LEU A C 1
ATOM 914 O O . LEU A 1 119 ? -6.840 14.819 10.028 1.00 87.00 119 LEU A O 1
ATOM 918 N N . LEU A 1 120 ? -6.142 12.791 9.307 1.00 86.88 120 LEU A N 1
ATOM 919 C CA . LEU A 1 120 ? -7.459 12.157 9.343 1.00 86.88 120 LEU A CA 1
ATOM 920 C C . LEU A 1 120 ? -7.676 11.362 10.636 1.00 86.88 120 LEU A C 1
ATOM 922 O O . LEU A 1 120 ? -8.788 10.916 10.854 1.00 86.88 120 LEU A O 1
ATOM 926 N N . GLU A 1 121 ? -6.657 11.196 11.489 1.00 86.81 121 GLU A N 1
ATOM 927 C CA . GLU A 1 121 ? -6.748 10.416 12.737 1.00 86.81 121 GLU A CA 1
ATOM 928 C C . GLU A 1 121 ? -7.276 8.991 12.517 1.00 86.81 121 GLU A C 1
ATOM 930 O O . GLU A 1 121 ? -7.883 8.377 13.394 1.00 86.81 121 GLU A O 1
ATOM 935 N N . PHE A 1 122 ? -7.027 8.438 11.327 1.00 87.25 122 PHE A N 1
ATOM 936 C CA . PHE A 1 122 ? -7.470 7.092 11.009 1.00 87.25 122 PHE A CA 1
ATOM 937 C C . PHE A 1 122 ? -6.615 6.058 11.749 1.00 87.25 122 PHE A C 1
ATOM 939 O O . PHE A 1 122 ? -5.380 6.148 11.725 1.00 87.25 122 PHE A O 1
ATOM 946 N N . PRO A 1 123 ? -7.236 5.021 12.338 1.00 83.38 123 PRO A N 1
ATOM 947 C CA . PRO A 1 123 ? -6.500 3.892 12.887 1.00 83.38 123 PRO A CA 1
ATOM 948 C C . PRO A 1 123 ? -5.686 3.201 11.784 1.00 83.38 123 PRO A C 1
ATOM 950 O O . PRO A 1 123 ? -6.145 3.050 10.648 1.00 83.38 123 PRO A O 1
ATOM 953 N N . THR A 1 124 ? -4.481 2.726 12.110 1.00 80.44 124 THR A N 1
ATOM 954 C CA . THR A 1 124 ? -3.554 2.082 11.154 1.00 80.44 124 THR A CA 1
ATOM 955 C C . THR A 1 124 ? -4.169 0.964 10.352 1.00 80.44 124 THR A C 1
ATOM 957 O O . THR A 1 124 ? -3.905 0.839 9.155 1.00 80.44 124 THR A O 1
ATOM 960 N N . ASN A 1 125 ? -4.993 0.171 11.027 1.00 78.62 125 ASN A N 1
ATOM 961 C CA . ASN A 1 125 ? -5.604 -1.028 10.480 1.00 78.62 125 ASN A CA 1
ATOM 962 C C . ASN A 1 125 ? -6.532 -0.687 9.305 1.00 78.62 125 ASN A C 1
ATOM 964 O O . ASN A 1 125 ? -6.751 -1.523 8.437 1.00 78.62 125 ASN A O 1
ATOM 968 N N . HIS A 1 126 ? -7.010 0.561 9.236 1.00 85.06 126 HIS A N 1
ATOM 969 C CA . HIS A 1 126 ? -7.850 1.073 8.157 1.00 85.06 126 HIS A CA 1
ATOM 970 C C . HIS A 1 126 ? -7.105 2.063 7.249 1.00 85.06 126 HIS A C 1
ATOM 972 O O . HIS A 1 126 ? -7.326 2.073 6.036 1.00 85.06 126 HIS A O 1
ATOM 978 N N . ALA A 1 127 ? -6.164 2.842 7.791 1.00 88.00 127 ALA A N 1
ATOM 979 C CA . ALA A 1 127 ? -5.352 3.782 7.021 1.00 88.00 127 ALA A CA 1
ATOM 980 C C . ALA A 1 127 ? -4.442 3.075 5.997 1.00 88.00 127 ALA A C 1
ATOM 982 O O . ALA A 1 127 ? -4.374 3.489 4.840 1.00 88.00 127 ALA A O 1
ATOM 983 N N . ILE A 1 128 ? -3.768 1.984 6.390 1.00 86.06 128 ILE A N 1
ATOM 984 C CA . ILE A 1 128 ? -2.815 1.265 5.525 1.00 86.06 128 ILE A CA 1
ATOM 985 C C . ILE A 1 128 ? -3.516 0.601 4.322 1.00 86.06 128 ILE A C 1
ATOM 987 O O . ILE A 1 128 ? -3.035 0.766 3.195 1.00 86.06 128 ILE A O 1
ATOM 991 N N . PRO A 1 129 ? -4.635 -0.136 4.481 1.00 86.19 129 PRO A N 1
ATOM 992 C CA . PRO A 1 129 ? -5.371 -0.666 3.332 1.00 86.19 129 PRO A CA 1
ATOM 993 C C . PRO A 1 129 ? -5.933 0.441 2.433 1.00 86.19 129 PRO A C 1
ATOM 995 O O . PRO A 1 129 ? -5.789 0.367 1.211 1.00 86.19 129 PRO A O 1
ATOM 998 N N . SER A 1 130 ? -6.486 1.505 3.023 1.00 88.56 130 SER A N 1
ATOM 999 C CA . SER A 1 130 ? -7.056 2.630 2.270 1.00 88.56 130 SER A CA 1
ATOM 1000 C C . SER A 1 130 ? -6.003 3.340 1.418 1.00 88.56 130 SER A C 1
ATOM 1002 O O . SER A 1 130 ? -6.227 3.612 0.237 1.00 88.56 130 SER A O 1
ATOM 1004 N N . SER A 1 131 ? -4.801 3.566 1.959 1.00 90.38 131 SER A N 1
ATOM 1005 C CA . SER A 1 131 ? -3.713 4.173 1.191 1.00 90.38 131 SER A CA 1
ATOM 1006 C C . SER A 1 131 ? -3.267 3.294 0.022 1.00 90.38 131 SER A C 1
ATOM 1008 O O . SER A 1 131 ? -2.916 3.818 -1.030 1.00 90.38 131 SER A O 1
ATOM 1010 N N . LYS A 1 132 ? -3.284 1.959 0.169 1.00 88.69 132 LYS A N 1
ATOM 1011 C CA . LYS A 1 132 ? -2.924 1.030 -0.920 1.00 88.69 132 LYS A CA 1
ATOM 1012 C C . LYS A 1 132 ? -3.880 1.160 -2.104 1.00 88.69 132 LYS A C 1
ATOM 1014 O O . LYS A 1 132 ? -3.412 1.172 -3.240 1.00 88.69 132 LYS A O 1
ATOM 1019 N N . ALA A 1 133 ? -5.178 1.328 -1.847 1.00 89.44 133 ALA A N 1
ATOM 1020 C CA . ALA A 1 133 ? -6.163 1.583 -2.898 1.00 89.44 133 ALA A CA 1
ATOM 1021 C C . ALA A 1 133 ? -5.878 2.902 -3.641 1.00 89.44 133 ALA A C 1
ATOM 1023 O O . ALA A 1 133 ? -5.894 2.932 -4.872 1.00 89.44 133 ALA A O 1
ATOM 1024 N N . MET A 1 134 ? -5.527 3.972 -2.916 1.00 89.62 134 MET A N 1
ATOM 1025 C CA . MET A 1 134 ? -5.163 5.260 -3.527 1.00 89.62 134 MET A CA 1
ATOM 1026 C C . MET A 1 134 ? -3.893 5.169 -4.379 1.00 89.62 134 MET A C 1
ATOM 1028 O O . MET A 1 134 ? -3.858 5.687 -5.494 1.00 89.62 134 MET A O 1
ATOM 1032 N N . ILE A 1 135 ? -2.860 4.484 -3.877 1.00 89.88 135 ILE A N 1
ATOM 1033 C CA . ILE A 1 135 ? -1.610 4.250 -4.615 1.00 89.88 135 ILE A CA 1
ATOM 1034 C C . ILE A 1 135 ? -1.901 3.485 -5.900 1.00 89.88 135 ILE A C 1
ATOM 1036 O O . ILE A 1 135 ? -1.456 3.901 -6.965 1.00 89.88 135 ILE A O 1
ATOM 1040 N N . PHE A 1 136 ? -2.683 2.406 -5.813 1.00 90.88 136 PHE A N 1
ATOM 1041 C CA . PHE A 1 136 ? -3.059 1.604 -6.971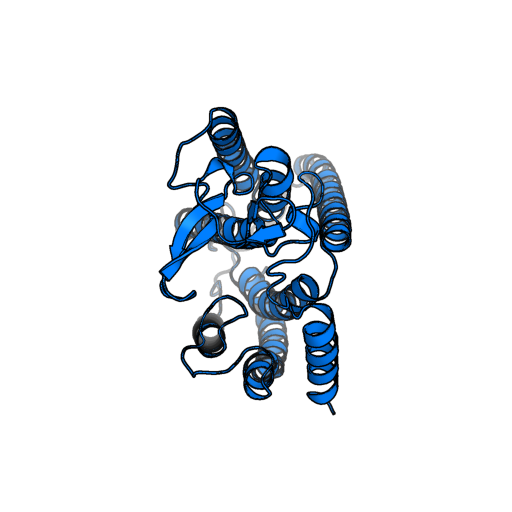 1.00 90.88 136 PHE A CA 1
ATOM 1042 C C . PHE A 1 136 ? -3.780 2.442 -8.033 1.00 90.88 136 PHE A C 1
ATOM 1044 O O . PHE A 1 136 ? -3.377 2.425 -9.195 1.00 90.88 136 PHE A O 1
ATOM 1051 N N . GLY A 1 137 ? -4.782 3.235 -7.639 1.00 90.81 137 GLY A N 1
ATOM 1052 C CA . GLY A 1 137 ? -5.485 4.135 -8.557 1.00 90.81 137 GLY A CA 1
ATOM 1053 C C . GLY A 1 137 ? -4.549 5.147 -9.228 1.00 90.81 137 GLY A C 1
ATOM 1054 O O . GLY A 1 137 ? -4.598 5.325 -10.447 1.00 90.81 137 GLY A O 1
ATOM 1055 N N . GLY A 1 138 ? -3.641 5.755 -8.456 1.00 89.06 138 GLY A N 1
ATOM 1056 C CA . GLY A 1 138 ? -2.625 6.673 -8.976 1.00 89.06 138 GLY A CA 1
ATOM 1057 C C . GLY A 1 138 ? -1.659 6.003 -9.958 1.00 89.06 138 GLY A C 1
ATOM 1058 O O . GLY A 1 138 ? -1.374 6.559 -11.019 1.00 89.06 138 GLY A O 1
ATOM 1059 N N . SER A 1 139 ? -1.200 4.787 -9.653 1.00 89.62 139 SER A N 1
ATOM 1060 C CA . SER A 1 139 ? -0.349 3.995 -10.544 1.00 89.62 139 SER A CA 1
ATOM 1061 C C . SER A 1 139 ? -1.063 3.642 -11.847 1.00 89.62 139 SER A C 1
ATOM 1063 O O . SER A 1 139 ? -0.488 3.842 -12.911 1.00 89.62 139 SER A O 1
ATOM 1065 N N . VAL A 1 140 ? -2.324 3.196 -11.794 1.00 91.31 140 VAL A N 1
ATOM 1066 C CA . VAL A 1 140 ? -3.120 2.892 -12.997 1.00 91.31 140 VAL A CA 1
ATOM 1067 C C . VAL A 1 140 ? -3.275 4.134 -13.875 1.00 91.31 140 VAL A C 1
ATOM 1069 O O . VAL A 1 140 ? -2.996 4.073 -15.074 1.00 91.31 140 VAL A O 1
ATOM 1072 N N . ALA A 1 141 ? -3.656 5.275 -13.293 1.00 90.81 141 ALA A N 1
ATOM 1073 C CA . ALA A 1 141 ? -3.797 6.530 -14.029 1.00 90.81 141 ALA A CA 1
ATOM 1074 C C . ALA A 1 141 ? -2.464 6.982 -14.656 1.00 90.81 141 ALA A C 1
ATOM 1076 O O . ALA A 1 141 ? -2.412 7.332 -15.838 1.00 90.81 141 ALA A O 1
ATOM 1077 N N . GLY A 1 142 ? -1.371 6.914 -13.889 1.00 89.62 142 GLY A N 1
ATOM 1078 C CA . GLY A 1 142 ? -0.027 7.245 -14.358 1.00 89.62 142 GLY A CA 1
ATOM 1079 C C . GLY A 1 142 ? 0.437 6.341 -15.500 1.00 89.62 142 GLY A C 1
ATOM 1080 O O . GLY A 1 142 ? 0.965 6.834 -16.499 1.00 89.62 142 GLY A O 1
ATOM 1081 N N . THR A 1 143 ? 0.200 5.032 -15.407 1.00 90.06 143 THR A N 1
ATOM 1082 C CA . THR A 1 143 ? 0.517 4.086 -16.481 1.00 90.06 143 THR A CA 1
ATOM 1083 C C . THR A 1 143 ? -0.328 4.365 -17.719 1.00 90.06 143 THR A C 1
ATOM 1085 O O . THR A 1 143 ? 0.235 4.483 -18.801 1.00 90.06 143 THR A O 1
ATOM 1088 N N . LEU A 1 144 ? -1.644 4.560 -17.590 1.00 92.44 144 LEU A N 1
ATOM 1089 C CA . LEU A 1 144 ? -2.527 4.863 -18.725 1.00 92.44 144 LEU A CA 1
ATOM 1090 C C . LEU A 1 144 ? -2.121 6.142 -19.470 1.00 92.44 144 LEU A C 1
ATOM 1092 O O . LEU A 1 144 ? -2.166 6.182 -20.700 1.00 92.44 144 LEU A O 1
ATOM 1096 N N . PHE A 1 145 ? -1.689 7.173 -18.744 1.00 89.62 145 PHE A N 1
ATOM 1097 C CA . PHE A 1 145 ? -1.233 8.424 -19.346 1.00 89.62 145 PHE A CA 1
ATOM 1098 C C . PHE A 1 145 ? 0.130 8.291 -20.045 1.00 89.62 145 PHE A C 1
ATOM 1100 O O . PHE A 1 145 ? 0.369 8.932 -21.070 1.00 89.62 145 PHE A O 1
ATOM 1107 N N . ASN A 1 146 ? 1.028 7.458 -19.512 1.00 89.56 146 ASN A N 1
ATOM 1108 C CA . ASN A 1 146 ? 2.402 7.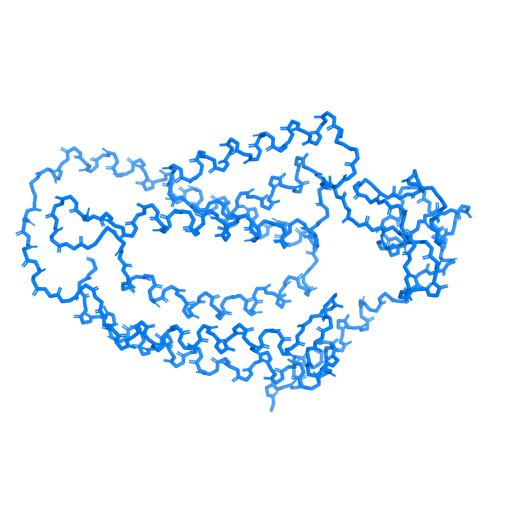339 -20.004 1.00 89.56 146 ASN A CA 1
ATOM 1109 C C . ASN A 1 146 ? 2.631 6.171 -20.977 1.00 89.56 146 ASN A C 1
ATOM 1111 O O . ASN A 1 146 ? 3.601 6.209 -21.728 1.00 89.56 146 ASN A O 1
ATOM 1115 N N . ILE A 1 147 ? 1.744 5.172 -21.039 1.00 89.31 147 ILE A N 1
ATOM 1116 C CA . ILE A 1 147 ? 1.918 3.965 -21.871 1.00 89.31 147 ILE A CA 1
ATOM 1117 C C . ILE A 1 147 ? 2.026 4.278 -23.368 1.00 89.31 147 ILE A C 1
ATOM 1119 O O . ILE A 1 147 ? 2.727 3.584 -24.100 1.00 89.31 147 ILE A O 1
ATOM 1123 N N . ARG A 1 148 ? 1.360 5.346 -23.827 1.00 87.81 148 ARG A N 1
ATOM 1124 C CA . ARG A 1 148 ? 1.401 5.800 -25.227 1.00 87.81 148 ARG A CA 1
ATOM 1125 C C . ARG A 1 148 ? 2.537 6.784 -25.518 1.00 87.81 148 ARG A C 1
ATOM 1127 O O . ARG A 1 148 ? 2.717 7.163 -26.673 1.00 87.81 148 ARG A O 1
ATOM 1134 N N . LYS A 1 149 ? 3.294 7.215 -24.504 1.00 88.12 149 LYS A N 1
ATOM 1135 C CA . LYS A 1 149 ? 4.389 8.175 -24.673 1.00 88.12 149 LYS A CA 1
ATOM 1136 C C . LYS A 1 149 ? 5.691 7.468 -25.037 1.00 88.12 149 LYS A C 1
ATOM 1138 O O . LYS A 1 149 ? 5.997 6.383 -24.542 1.00 88.12 149 LYS A O 1
ATOM 1143 N N . LYS A 1 150 ? 6.478 8.121 -25.889 1.00 81.88 150 LYS A N 1
ATOM 1144 C CA . LYS A 1 150 ? 7.824 7.690 -26.277 1.00 81.88 150 LYS A CA 1
ATOM 1145 C C . LYS A 1 150 ? 8.868 8.574 -25.607 1.00 81.88 150 LYS A C 1
ATOM 1147 O O . LYS A 1 150 ? 8.571 9.701 -25.212 1.00 81.88 150 LYS A O 1
ATOM 1152 N N . HIS A 1 151 ? 10.068 8.036 -25.452 1.00 79.50 151 HIS A N 1
ATOM 1153 C CA . HIS A 1 151 ? 11.204 8.787 -24.948 1.00 79.50 151 HIS A CA 1
ATOM 1154 C C . HIS A 1 151 ? 11.565 9.920 -25.925 1.00 79.50 151 HIS A C 1
ATOM 1156 O O . HIS A 1 151 ? 11.472 9.742 -27.135 1.00 79.50 151 HIS A O 1
ATOM 1162 N N . HIS A 1 152 ? 11.964 11.085 -25.405 1.00 74.69 152 HIS A N 1
ATOM 1163 C CA . HIS A 1 152 ? 12.220 12.271 -26.236 1.00 74.69 152 HIS A CA 1
ATOM 1164 C C . HIS A 1 152 ? 13.465 12.101 -27.128 1.00 74.69 152 HIS A C 1
ATOM 1166 O O . HIS A 1 152 ? 13.451 12.505 -28.281 1.00 74.69 152 HIS A O 1
ATOM 1172 N N . PHE A 1 153 ? 14.508 11.450 -26.602 1.00 68.62 153 PHE A N 1
ATOM 1173 C CA . PHE A 1 153 ? 15.814 11.292 -27.266 1.00 68.62 153 PHE A CA 1
ATOM 1174 C C . PHE A 1 153 ? 16.083 9.902 -27.867 1.00 68.62 153 PHE A C 1
ATOM 1176 O O . PHE A 1 153 ? 17.091 9.707 -28.525 1.00 68.62 153 PHE A O 1
ATOM 1183 N N . TYR A 1 154 ? 15.227 8.909 -27.610 1.00 70.38 154 TYR A N 1
ATOM 1184 C CA . TYR A 1 154 ? 15.477 7.518 -28.013 1.00 70.38 154 TYR A CA 1
ATOM 1185 C C . TYR A 1 154 ? 14.191 6.932 -28.596 1.00 70.38 154 TYR A C 1
ATOM 1187 O O . TYR A 1 154 ? 13.106 7.207 -28.086 1.00 70.38 154 TYR A O 1
ATOM 1195 N N . SER A 1 155 ? 14.288 6.062 -29.601 1.00 72.50 155 SER A N 1
ATOM 1196 C CA . SER A 1 155 ? 13.160 5.367 -30.247 1.00 72.50 155 SER A CA 1
ATOM 1197 C C . SER A 1 155 ? 12.523 4.265 -29.372 1.00 72.50 155 SER A C 1
ATOM 1199 O O . SER A 1 155 ? 12.082 3.230 -29.866 1.00 72.50 155 SER A O 1
ATOM 1201 N N . ARG A 1 156 ? 12.421 4.488 -28.055 1.00 76.31 156 ARG A N 1
ATOM 1202 C CA . ARG A 1 156 ? 11.907 3.541 -27.050 1.00 76.31 156 ARG A CA 1
ATOM 1203 C C . ARG A 1 156 ? 10.686 4.105 -26.304 1.00 76.31 156 ARG A C 1
ATOM 1205 O O . ARG A 1 156 ? 10.498 5.326 -26.279 1.00 76.31 156 ARG A O 1
ATOM 1212 N N . PRO A 1 157 ? 9.818 3.262 -25.708 1.00 83.00 157 PRO A N 1
ATOM 1213 C CA . PRO A 1 157 ? 8.728 3.742 -24.859 1.00 83.00 157 PRO A CA 1
ATOM 1214 C C . PRO A 1 157 ? 9.266 4.551 -23.673 1.00 83.00 157 PRO A C 1
ATOM 1216 O O . PRO A 1 157 ? 10.385 4.331 -23.216 1.00 83.00 157 PRO A O 1
ATOM 1219 N N . LEU A 1 158 ? 8.455 5.484 -23.164 1.00 84.94 158 LEU A N 1
ATOM 1220 C CA . LEU A 1 158 ? 8.833 6.295 -22.003 1.00 84.94 158 LEU A CA 1
ATOM 1221 C C . LEU A 1 158 ? 9.011 5.436 -20.738 1.00 84.94 158 LEU A C 1
ATOM 1223 O O . LEU A 1 158 ? 9.867 5.721 -19.905 1.00 84.94 158 LEU A O 1
ATOM 1227 N N . ILE A 1 159 ? 8.207 4.379 -20.603 1.00 86.75 159 ILE A N 1
ATOM 1228 C CA . ILE A 1 159 ? 8.277 3.430 -19.491 1.00 86.75 159 ILE A CA 1
ATOM 1229 C C . ILE A 1 159 ? 9.393 2.419 -19.763 1.00 86.75 159 ILE A C 1
ATOM 1231 O O . ILE A 1 159 ? 9.354 1.698 -20.762 1.00 86.75 159 ILE A O 1
ATOM 1235 N N . ASN A 1 160 ? 10.355 2.319 -18.843 1.00 86.06 160 ASN A N 1
ATOM 1236 C CA . ASN A 1 160 ? 11.353 1.256 -18.872 1.00 86.06 160 ASN A CA 1
ATOM 1237 C C . ASN A 1 160 ? 10.764 -0.034 -18.271 1.00 86.06 160 ASN A C 1
ATOM 1239 O O . ASN A 1 160 ? 10.765 -0.242 -17.055 1.00 86.06 160 ASN A O 1
ATOM 1243 N N . TYR A 1 161 ? 10.251 -0.898 -19.146 1.00 84.88 161 TYR A N 1
ATOM 1244 C CA . TYR A 1 161 ? 9.634 -2.168 -18.760 1.00 84.88 161 TYR A CA 1
ATOM 1245 C C . TYR A 1 161 ? 10.626 -3.176 -18.165 1.00 84.88 161 TYR A C 1
ATOM 1247 O O . TYR A 1 161 ? 10.211 -4.014 -17.371 1.00 84.88 161 TYR A O 1
ATOM 1255 N N . ASN A 1 162 ? 11.923 -3.081 -18.476 1.00 83.12 162 ASN A N 1
ATOM 1256 C CA . ASN A 1 162 ? 12.937 -3.988 -17.927 1.00 83.12 162 ASN A CA 1
ATOM 1257 C C . ASN A 1 162 ? 13.160 -3.712 -16.438 1.00 83.12 162 ASN A C 1
ATOM 1259 O O . ASN A 1 162 ? 13.169 -4.630 -15.623 1.00 83.12 162 ASN A O 1
ATOM 1263 N N . VAL A 1 163 ? 13.256 -2.434 -16.063 1.00 85.75 163 VAL A N 1
ATOM 1264 C CA . VAL A 1 163 ? 13.355 -2.032 -14.652 1.00 85.75 163 VAL A CA 1
ATOM 1265 C C . VAL A 1 163 ? 12.074 -2.389 -13.899 1.00 85.75 163 VAL A C 1
ATOM 1267 O O . VAL A 1 163 ? 12.148 -2.935 -12.799 1.00 85.75 163 VAL A O 1
ATOM 1270 N N . ALA A 1 164 ? 10.905 -2.142 -14.501 1.00 87.75 164 ALA A N 1
ATOM 1271 C CA . ALA A 1 164 ? 9.623 -2.520 -13.906 1.00 87.75 164 ALA A CA 1
ATOM 1272 C C . ALA A 1 164 ? 9.542 -4.034 -13.641 1.00 87.75 164 ALA A C 1
ATOM 1274 O O . ALA A 1 164 ? 9.186 -4.442 -12.537 1.00 87.75 164 ALA A O 1
ATOM 1275 N N . ALA A 1 165 ? 9.969 -4.851 -14.609 1.00 85.75 165 ALA A N 1
ATOM 1276 C CA . ALA A 1 165 ? 10.004 -6.303 -14.489 1.00 85.75 165 ALA A CA 1
ATOM 1277 C C . ALA A 1 165 ? 10.900 -6.784 -13.336 1.00 85.75 165 ALA A C 1
ATOM 1279 O O . ALA A 1 165 ? 10.529 -7.725 -12.647 1.00 85.75 165 ALA A O 1
ATOM 1280 N N . ILE A 1 166 ? 12.053 -6.148 -13.082 1.00 87.38 166 ILE A N 1
ATOM 1281 C CA . ILE A 1 166 ? 12.943 -6.510 -11.956 1.00 87.38 166 ILE A CA 1
ATOM 1282 C C . ILE A 1 166 ? 12.311 -6.150 -10.599 1.00 87.38 166 ILE A C 1
ATOM 1284 O O . ILE A 1 166 ? 12.444 -6.888 -9.616 1.00 87.38 166 ILE A O 1
ATOM 1288 N N . ILE A 1 167 ? 11.635 -5.001 -10.527 1.00 89.06 167 ILE A N 1
ATOM 1289 C CA . ILE A 1 167 ? 11.025 -4.495 -9.289 1.00 89.06 167 ILE A CA 1
ATOM 1290 C C . ILE A 1 167 ? 9.791 -5.318 -8.896 1.00 89.06 167 ILE A C 1
ATOM 1292 O O . ILE A 1 167 ? 9.493 -5.455 -7.711 1.00 89.06 167 ILE A O 1
ATOM 1296 N N . GLU A 1 168 ? 9.076 -5.895 -9.857 1.00 88.69 168 GLU A N 1
ATOM 1297 C CA . GLU A 1 168 ? 7.828 -6.620 -9.610 1.00 88.69 168 GLU A CA 1
ATOM 1298 C C . GLU A 1 168 ? 7.975 -7.850 -8.678 1.00 88.69 168 GLU A C 1
ATOM 1300 O O . GLU A 1 168 ? 7.393 -7.831 -7.587 1.00 88.69 168 GLU A O 1
ATOM 1305 N N . PRO A 1 169 ? 8.782 -8.886 -8.986 1.00 87.75 169 PRO A N 1
ATOM 1306 C CA . PRO A 1 169 ? 8.881 -10.076 -8.139 1.00 87.75 169 PRO A CA 1
ATOM 1307 C C . PRO A 1 169 ? 9.581 -9.788 -6.801 1.00 87.75 169 PRO A C 1
ATOM 1309 O O . PRO A 1 169 ? 9.246 -10.389 -5.776 1.00 87.75 169 PRO A O 1
ATOM 1312 N N . THR A 1 170 ? 10.500 -8.815 -6.767 1.00 88.94 170 THR A N 1
ATOM 1313 C CA . THR A 1 170 ? 11.123 -8.360 -5.512 1.00 88.94 170 THR A CA 1
ATOM 1314 C C . THR A 1 170 ? 10.113 -7.657 -4.602 1.00 88.94 170 THR A C 1
ATOM 1316 O O . THR A 1 170 ? 10.161 -7.826 -3.380 1.00 88.94 170 THR A O 1
ATOM 1319 N N . SER A 1 171 ? 9.136 -6.953 -5.181 1.00 89.31 171 SER A N 1
ATOM 1320 C CA . SER A 1 171 ? 8.038 -6.330 -4.439 1.00 89.31 171 SER A CA 1
ATOM 1321 C C . SER A 1 171 ? 7.072 -7.356 -3.847 1.00 89.31 171 SER A C 1
ATOM 1323 O O . SER A 1 171 ? 6.604 -7.158 -2.725 1.00 89.31 171 SER A O 1
ATOM 1325 N N . TRP A 1 172 ? 6.790 -8.471 -4.532 1.00 89.12 172 TRP A N 1
ATOM 1326 C CA . TRP A 1 172 ? 5.949 -9.542 -3.971 1.00 89.12 172 TRP A CA 1
ATOM 1327 C C . TRP A 1 172 ? 6.591 -10.186 -2.745 1.00 89.12 172 TRP A C 1
ATOM 1329 O O . TRP A 1 172 ? 5.945 -10.298 -1.702 1.00 89.12 172 TRP A O 1
ATOM 1339 N N . LEU A 1 173 ? 7.881 -10.523 -2.833 1.00 89.00 173 LEU A N 1
ATOM 1340 C CA . LEU A 1 173 ? 8.652 -11.042 -1.700 1.00 89.00 173 LEU A CA 1
ATOM 1341 C C . LEU A 1 173 ? 8.635 -10.065 -0.518 1.00 89.00 173 LEU A C 1
ATOM 1343 O O . LEU A 1 173 ? 8.315 -10.454 0.608 1.00 89.00 173 LEU A O 1
ATOM 1347 N N . GLY A 1 174 ? 8.910 -8.784 -0.785 1.00 89.12 174 GLY A N 1
ATOM 1348 C CA . GLY A 1 174 ? 8.863 -7.731 0.228 1.00 89.12 174 GLY A CA 1
ATOM 1349 C C . GLY A 1 174 ? 7.474 -7.551 0.845 1.00 89.12 174 GLY A C 1
ATOM 1350 O O . GLY A 1 174 ? 7.366 -7.315 2.045 1.00 89.12 174 GLY A O 1
ATOM 1351 N N . THR A 1 175 ? 6.406 -7.720 0.062 1.00 88.12 175 THR A N 1
ATOM 1352 C CA . THR A 1 175 ? 5.021 -7.581 0.538 1.00 88.12 175 THR A CA 1
ATOM 1353 C C . THR A 1 175 ? 4.645 -8.691 1.514 1.00 88.12 175 THR A C 1
ATOM 1355 O O . THR A 1 175 ? 4.057 -8.395 2.549 1.00 88.12 175 THR A O 1
ATOM 1358 N N . ILE A 1 176 ? 5.011 -9.948 1.240 1.00 84.31 176 ILE A N 1
ATOM 1359 C CA . ILE A 1 176 ? 4.728 -11.073 2.150 1.00 84.31 176 ILE A CA 1
ATOM 1360 C C . ILE A 1 176 ? 5.398 -10.834 3.504 1.00 84.31 176 ILE A C 1
ATOM 1362 O O . ILE A 1 176 ? 4.749 -10.896 4.546 1.00 84.31 176 ILE A O 1
ATOM 1366 N N . VAL A 1 177 ? 6.688 -10.496 3.476 1.00 85.69 177 VAL A N 1
ATOM 1367 C CA . VAL A 1 177 ? 7.471 -10.202 4.682 1.00 85.69 177 VAL A CA 1
ATOM 1368 C C . VAL A 1 177 ? 6.909 -8.979 5.414 1.00 85.69 177 VAL A C 1
ATOM 1370 O O . VAL A 1 177 ? 6.737 -9.008 6.630 1.00 85.69 177 VAL A O 1
ATOM 1373 N N . GLY A 1 178 ? 6.565 -7.920 4.679 1.00 85.75 178 GLY A N 1
ATOM 1374 C CA . GLY A 1 178 ? 6.014 -6.686 5.234 1.00 85.75 178 GLY A CA 1
ATOM 1375 C C . GLY A 1 178 ? 4.647 -6.866 5.891 1.00 85.75 178 GLY A C 1
ATOM 1376 O O . GLY A 1 178 ? 4.421 -6.304 6.956 1.00 85.75 178 GLY A O 1
ATOM 1377 N N . VAL A 1 179 ? 3.751 -7.669 5.306 1.00 80.69 179 VAL A N 1
ATOM 1378 C CA . VAL A 1 179 ? 2.442 -7.989 5.905 1.00 80.69 179 VAL A CA 1
ATOM 1379 C C . VAL A 1 179 ? 2.626 -8.770 7.204 1.00 80.69 179 VAL A C 1
ATOM 1381 O O . VAL A 1 179 ? 1.996 -8.440 8.200 1.00 80.69 179 VAL A O 1
ATOM 1384 N N . ILE A 1 180 ? 3.540 -9.744 7.237 1.00 79.25 180 ILE A N 1
ATOM 1385 C CA . ILE A 1 180 ? 3.844 -10.494 8.464 1.00 79.25 180 ILE A CA 1
ATOM 1386 C C . ILE A 1 180 ? 4.384 -9.556 9.555 1.00 79.25 180 ILE A C 1
ATOM 1388 O O . ILE A 1 180 ? 3.930 -9.613 10.694 1.00 79.25 180 ILE A O 1
ATOM 1392 N N . PHE A 1 181 ? 5.310 -8.653 9.219 1.00 81.69 181 PHE A N 1
ATOM 1393 C CA . PHE A 1 181 ? 5.797 -7.657 10.177 1.00 81.69 181 PHE A CA 1
ATOM 1394 C C . PHE A 1 181 ? 4.714 -6.672 10.620 1.00 81.69 181 PHE A C 1
ATOM 1396 O O . PHE A 1 181 ? 4.725 -6.256 11.772 1.0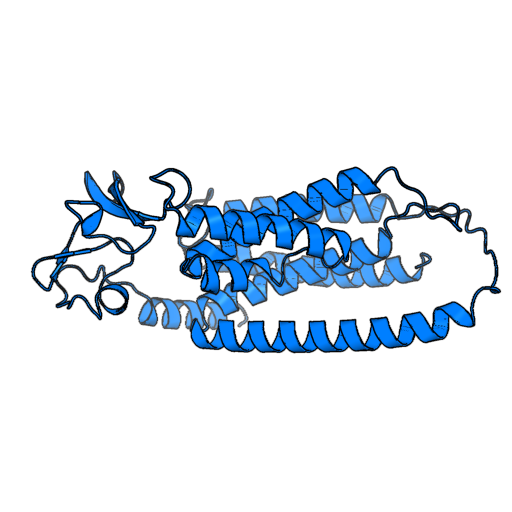0 81.69 181 PHE A O 1
ATOM 1403 N N . ASN A 1 182 ? 3.789 -6.297 9.736 1.00 81.38 182 ASN A N 1
ATOM 1404 C CA . ASN A 1 182 ? 2.696 -5.396 10.085 1.00 81.38 182 ASN A CA 1
ATOM 1405 C C . ASN A 1 182 ? 1.756 -6.003 11.132 1.00 81.38 182 ASN A C 1
ATOM 1407 O O . ASN A 1 182 ? 1.283 -5.270 11.989 1.00 81.38 182 ASN A O 1
ATOM 1411 N N . GLU A 1 183 ? 1.544 -7.318 11.087 1.00 75.38 183 GLU A N 1
ATOM 1412 C CA . GLU A 1 183 ? 0.751 -8.032 12.090 1.00 75.38 183 GLU A CA 1
ATOM 1413 C C . GLU A 1 183 ? 1.532 -8.215 13.402 1.00 75.38 183 GLU A C 1
ATOM 1415 O O . GLU A 1 183 ? 0.984 -7.987 14.474 1.00 75.38 183 GLU A O 1
ATOM 1420 N N . ILE A 1 184 ? 2.818 -8.593 13.341 1.00 77.00 184 ILE A N 1
ATOM 1421 C CA . ILE A 1 184 ? 3.614 -8.959 14.531 1.00 77.00 184 ILE A CA 1
ATOM 1422 C C . ILE A 1 184 ? 4.109 -7.738 15.322 1.00 77.00 184 ILE A C 1
ATOM 1424 O O . ILE A 1 184 ? 4.226 -7.800 16.547 1.00 77.00 184 ILE A O 1
ATOM 1428 N N . LEU A 1 185 ? 4.484 -6.653 14.641 1.00 77.38 185 LEU A N 1
ATOM 1429 C CA . LEU A 1 185 ? 5.124 -5.509 15.286 1.00 77.38 185 LEU A CA 1
ATOM 1430 C C . LEU A 1 185 ? 4.084 -4.557 15.894 1.00 77.38 185 LEU A C 1
ATOM 1432 O O . LEU A 1 185 ? 3.058 -4.283 15.276 1.00 77.38 185 LEU A O 1
ATOM 1436 N N . PRO A 1 186 ? 4.368 -3.965 17.067 1.00 81.06 186 PRO A N 1
ATOM 1437 C CA . PRO A 1 186 ? 3.479 -2.975 17.657 1.00 81.06 186 PRO A CA 1
ATOM 1438 C C . PRO A 1 186 ? 3.431 -1.695 16.806 1.00 81.06 186 PRO A C 1
ATOM 1440 O O . PRO A 1 186 ? 4.434 -1.284 16.214 1.00 81.06 186 PRO A O 1
ATOM 1443 N N . SER A 1 187 ? 2.287 -1.005 16.804 1.00 77.56 187 SER A N 1
ATOM 1444 C CA . SER A 1 187 ? 2.037 0.157 15.933 1.00 77.56 187 SER A CA 1
ATOM 1445 C C . SER A 1 187 ? 3.071 1.278 16.077 1.00 77.56 187 SER A C 1
ATOM 1447 O O . SER A 1 187 ? 3.475 1.872 15.081 1.00 77.56 187 SER A O 1
ATOM 1449 N N . TRP A 1 188 ? 3.568 1.540 17.293 1.00 82.44 188 TRP A N 1
ATOM 1450 C CA . TRP A 1 188 ? 4.591 2.570 17.527 1.00 82.44 188 TRP A CA 1
ATOM 1451 C C . TRP A 1 188 ? 5.906 2.271 16.795 1.00 82.44 188 TRP A C 1
ATOM 1453 O O . TRP A 1 188 ? 6.556 3.185 16.286 1.00 82.44 188 TRP A O 1
ATOM 1463 N N . LEU A 1 189 ? 6.285 0.994 16.706 1.00 84.69 189 LEU A N 1
ATOM 1464 C CA . LEU A 1 189 ? 7.500 0.572 16.021 1.00 84.69 189 LEU A CA 1
ATOM 1465 C C . LEU A 1 189 ? 7.321 0.686 14.508 1.00 84.69 189 LEU A C 1
ATOM 1467 O O . LEU A 1 189 ? 8.220 1.170 13.824 1.00 84.69 189 LEU A O 1
ATOM 1471 N N . LEU A 1 190 ? 6.142 0.321 13.995 1.00 82.00 190 LEU A N 1
ATOM 1472 C CA . LEU A 1 190 ? 5.795 0.517 12.587 1.00 82.00 190 LEU A CA 1
ATOM 1473 C C . LEU A 1 190 ? 5.885 1.997 12.191 1.00 82.00 190 LEU A C 1
ATOM 1475 O O . LEU A 1 190 ? 6.470 2.314 11.156 1.00 82.00 190 LEU A O 1
ATOM 1479 N N . TYR A 1 191 ? 5.394 2.911 13.036 1.00 81.94 191 TYR A N 1
ATOM 1480 C CA . TYR A 1 191 ? 5.533 4.354 12.812 1.00 81.94 191 TYR A CA 1
ATOM 1481 C C . TYR A 1 191 ? 6.984 4.814 12.823 1.00 81.94 191 TYR A C 1
ATOM 1483 O O . TYR A 1 191 ? 7.388 5.564 11.936 1.00 81.94 191 TYR A O 1
ATOM 1491 N N . GLY A 1 192 ? 7.772 4.356 13.799 1.00 87.00 192 GLY A N 1
ATOM 1492 C CA . GLY A 1 192 ? 9.186 4.708 13.901 1.00 87.00 192 GLY A CA 1
ATOM 1493 C C . GLY A 1 192 ? 9.973 4.277 12.662 1.00 87.00 192 GLY A C 1
ATOM 1494 O O . GLY A 1 192 ? 10.702 5.080 12.077 1.00 87.00 192 GLY A O 1
ATOM 1495 N N . VAL A 1 193 ? 9.767 3.036 12.211 1.00 87.00 193 VAL A N 1
ATOM 1496 C CA . VAL A 1 193 ? 10.405 2.495 11.002 1.00 87.00 193 VAL A CA 1
ATOM 1497 C C . VAL A 1 193 ? 9.953 3.261 9.760 1.00 87.00 193 VAL A C 1
ATOM 1499 O O . VAL A 1 193 ? 10.797 3.685 8.969 1.00 87.00 193 VAL A O 1
ATOM 1502 N N . GLN A 1 194 ? 8.648 3.500 9.599 1.00 82.31 194 GLN A N 1
ATOM 1503 C CA . GLN A 1 194 ? 8.116 4.254 8.464 1.00 82.31 194 GLN A CA 1
ATOM 1504 C C . GLN A 1 194 ? 8.688 5.676 8.422 1.00 82.31 194 GLN A C 1
ATOM 1506 O O . GLN A 1 194 ? 9.161 6.120 7.378 1.00 82.31 194 GLN A O 1
ATOM 1511 N N . PHE A 1 195 ? 8.696 6.380 9.555 1.00 85.69 195 PHE A N 1
ATOM 1512 C CA . PHE A 1 195 ? 9.238 7.732 9.655 1.00 85.69 195 PHE A CA 1
ATOM 1513 C C . PHE A 1 195 ? 10.721 7.777 9.275 1.00 85.69 195 PHE A C 1
ATOM 1515 O O . PHE A 1 195 ? 11.131 8.629 8.484 1.00 85.69 195 PHE A O 1
ATOM 1522 N N . PHE A 1 196 ? 11.522 6.837 9.782 1.00 90.44 196 PHE A N 1
ATOM 1523 C CA . PHE A 1 196 ? 12.943 6.757 9.458 1.00 90.44 196 PHE A CA 1
ATOM 1524 C C . PHE A 1 196 ? 13.182 6.465 7.970 1.00 90.44 196 PHE A C 1
ATOM 1526 O O . PHE A 1 196 ? 13.980 7.151 7.330 1.00 90.44 196 PHE A O 1
ATOM 1533 N N . LEU A 1 197 ? 12.462 5.498 7.390 1.00 87.88 197 LEU A N 1
ATOM 1534 C CA . LEU A 1 197 ? 12.586 5.145 5.972 1.00 87.88 197 LEU A CA 1
ATOM 1535 C C . LEU A 1 197 ? 12.176 6.299 5.052 1.00 87.88 197 LEU A C 1
ATOM 1537 O O . LEU A 1 197 ? 12.882 6.596 4.084 1.00 87.88 197 LEU A O 1
ATOM 1541 N N . LEU A 1 198 ? 11.074 6.987 5.355 1.00 86.25 198 LEU A N 1
ATOM 1542 C CA . LEU A 1 198 ? 10.641 8.159 4.591 1.00 86.25 198 LEU A CA 1
ATOM 1543 C C . LEU A 1 198 ? 11.628 9.313 4.719 1.00 86.25 198 LEU A C 1
ATOM 1545 O O . LEU A 1 198 ? 11.961 9.942 3.721 1.00 86.25 198 LEU A O 1
ATOM 1549 N N . SER A 1 199 ? 12.155 9.554 5.917 1.00 89.56 199 SER A N 1
ATOM 1550 C CA . SER A 1 199 ? 13.154 10.602 6.137 1.00 89.56 199 SER A CA 1
ATOM 1551 C C . SER A 1 199 ? 14.447 10.301 5.379 1.00 89.56 199 SER A C 1
ATOM 1553 O O . SER A 1 199 ? 14.999 11.172 4.707 1.00 89.56 199 SER A O 1
ATOM 1555 N N . PHE A 1 200 ? 14.911 9.050 5.418 1.00 91.25 200 PHE A N 1
ATOM 1556 C CA . PHE A 1 200 ? 16.104 8.609 4.700 1.00 91.25 200 PHE A CA 1
ATOM 1557 C C . PHE A 1 200 ? 15.936 8.707 3.178 1.00 91.25 200 PHE A C 1
ATOM 1559 O O . PHE A 1 200 ? 16.816 9.219 2.481 1.00 91.25 200 PHE A O 1
ATOM 1566 N N . THR A 1 201 ? 14.804 8.239 2.647 1.00 86.69 201 THR A N 1
ATOM 1567 C CA . THR A 1 201 ? 14.503 8.305 1.208 1.00 86.69 201 THR A CA 1
ATOM 1568 C C . THR A 1 201 ? 14.298 9.740 0.736 1.00 86.69 201 THR A C 1
ATOM 1570 O O . THR A 1 201 ? 14.851 10.107 -0.304 1.00 86.69 201 THR A O 1
ATOM 1573 N N . ALA A 1 202 ? 13.604 10.575 1.513 1.00 87.19 202 ALA A N 1
ATOM 1574 C CA . ALA A 1 202 ? 13.476 12.003 1.251 1.00 87.19 202 ALA A CA 1
ATOM 1575 C C . ALA A 1 202 ? 14.856 12.661 1.208 1.00 87.19 202 ALA A C 1
ATOM 1577 O O . ALA A 1 202 ? 15.206 13.263 0.197 1.00 87.19 202 ALA A O 1
ATOM 1578 N N . TRP A 1 203 ? 15.691 12.471 2.234 1.00 91.00 203 TRP A N 1
ATOM 1579 C CA . TRP A 1 203 ? 17.031 13.059 2.273 1.00 91.00 203 TRP A CA 1
ATOM 1580 C C . TRP A 1 203 ? 17.899 12.626 1.083 1.00 91.00 203 TRP A C 1
ATOM 1582 O O . TRP A 1 203 ? 18.531 13.461 0.433 1.00 91.00 203 TRP A O 1
ATOM 1592 N N . ARG A 1 204 ? 17.889 11.331 0.737 1.00 88.44 204 ARG A N 1
ATOM 1593 C CA . ARG A 1 204 ? 18.595 10.798 -0.441 1.00 88.44 204 ARG A CA 1
ATOM 1594 C C . ARG A 1 204 ? 18.085 11.409 -1.746 1.00 88.44 204 ARG A C 1
ATOM 1596 O O . ARG A 1 204 ? 18.898 11.719 -2.614 1.00 88.44 204 ARG A O 1
ATOM 1603 N N . THR A 1 205 ? 16.773 11.585 -1.879 1.00 85.38 205 THR A N 1
ATOM 1604 C CA . THR A 1 205 ? 16.138 12.176 -3.066 1.00 85.38 205 THR A CA 1
ATOM 1605 C C . THR A 1 205 ? 16.473 13.656 -3.186 1.00 85.38 205 THR A C 1
ATOM 1607 O O . THR A 1 205 ? 16.929 14.080 -4.242 1.00 85.38 205 THR A O 1
ATOM 1610 N N . PHE A 1 206 ? 16.374 14.418 -2.092 1.00 87.31 206 PHE A N 1
ATOM 1611 C CA . PHE A 1 206 ? 16.769 15.827 -2.049 1.00 87.31 206 PHE A CA 1
ATOM 1612 C C . PHE A 1 206 ? 18.239 16.009 -2.418 1.00 87.31 206 PHE A C 1
ATOM 1614 O O . PHE A 1 206 ? 18.559 16.816 -3.286 1.00 87.31 206 PHE A O 1
ATOM 1621 N N . LYS A 1 207 ? 19.141 15.218 -1.824 1.00 88.06 207 LYS A N 1
ATOM 1622 C CA . LYS A 1 207 ? 20.572 15.301 -2.134 1.00 88.06 207 LYS A CA 1
ATOM 1623 C C . LYS A 1 207 ? 20.848 15.033 -3.617 1.00 88.06 207 LYS A C 1
ATOM 1625 O O . LYS A 1 207 ? 21.613 15.770 -4.231 1.00 88.06 207 LYS A O 1
ATOM 1630 N N . LYS A 1 208 ? 20.209 14.009 -4.196 1.00 84.19 208 LYS A N 1
ATOM 1631 C CA . LYS A 1 208 ? 20.329 13.701 -5.629 1.00 84.19 208 LYS A CA 1
ATOM 1632 C C . LYS A 1 208 ? 19.730 14.791 -6.515 1.00 84.19 208 LYS A C 1
ATOM 1634 O O . LYS A 1 208 ? 20.325 15.088 -7.540 1.00 84.19 208 LYS A O 1
ATOM 1639 N N . ALA A 1 209 ? 18.604 15.390 -6.128 1.00 83.56 209 ALA A N 1
ATOM 1640 C CA . ALA A 1 209 ? 17.979 16.474 -6.881 1.00 83.56 209 ALA A CA 1
ATOM 1641 C C . ALA A 1 209 ? 18.919 17.685 -6.988 1.00 83.56 209 ALA A C 1
ATOM 1643 O O . ALA A 1 209 ? 19.199 18.137 -8.093 1.00 83.56 209 ALA A O 1
ATOM 1644 N N . PHE A 1 210 ? 19.505 18.123 -5.867 1.00 85.44 210 PHE A N 1
ATOM 1645 C CA . PHE A 1 210 ? 20.502 19.202 -5.866 1.00 85.44 210 PHE A CA 1
ATOM 1646 C C . PHE A 1 210 ? 21.756 18.856 -6.679 1.00 85.44 210 PHE A C 1
ATOM 1648 O O . PHE A 1 210 ? 22.335 19.721 -7.335 1.00 85.44 210 PHE A O 1
ATOM 1655 N N . GLU A 1 211 ? 22.193 17.595 -6.648 1.00 84.62 211 GLU A N 1
ATOM 1656 C CA . GLU A 1 211 ? 23.345 17.150 -7.434 1.00 84.62 211 GLU A CA 1
ATOM 1657 C C . GLU A 1 211 ? 23.036 17.065 -8.941 1.00 84.62 211 GLU A C 1
ATOM 1659 O O . GLU A 1 211 ? 23.920 17.359 -9.745 1.00 84.62 211 GLU A O 1
ATOM 1664 N N . SER A 1 212 ? 21.800 16.712 -9.323 1.00 77.56 212 SER A N 1
ATOM 1665 C CA . SER A 1 212 ? 21.331 16.663 -10.719 1.00 77.56 212 SER A CA 1
ATOM 1666 C C . SER A 1 212 ? 21.283 18.052 -11.335 1.00 77.56 212 SER A C 1
ATOM 1668 O O . SER A 1 212 ? 21.895 18.257 -12.375 1.00 77.56 212 SER A O 1
ATOM 1670 N N . THR A 1 213 ? 20.698 19.039 -10.642 1.00 74.19 213 THR A N 1
ATOM 1671 C CA . THR A 1 213 ? 20.634 20.429 -11.131 1.00 74.19 213 THR A CA 1
ATOM 1672 C C . THR A 1 213 ? 22.021 20.986 -11.470 1.00 74.19 213 THR A C 1
ATOM 1674 O O . THR A 1 213 ? 22.168 21.755 -12.410 1.00 74.19 213 THR A O 1
ATOM 1677 N N . ARG A 1 214 ? 23.068 20.550 -10.751 1.00 66.94 214 ARG A N 1
ATOM 1678 C CA . ARG A 1 214 ? 24.461 20.962 -10.996 1.00 66.94 214 ARG A CA 1
ATOM 1679 C C . ARG A 1 214 ? 25.161 20.183 -12.122 1.00 66.94 214 ARG A C 1
ATOM 1681 O O . ARG A 1 214 ? 26.223 20.601 -12.579 1.00 66.94 214 ARG A O 1
ATOM 1688 N N . LYS A 1 215 ? 24.641 19.015 -12.510 1.00 65.19 215 LYS A N 1
ATOM 1689 C CA . LYS A 1 215 ? 25.169 18.180 -13.607 1.00 65.19 215 LYS A CA 1
ATOM 1690 C C . LYS A 1 215 ? 24.470 18.475 -14.931 1.00 65.19 215 LYS A C 1
ATOM 1692 O O . LYS A 1 215 ? 25.147 18.448 -15.952 1.00 65.19 215 LYS A O 1
ATOM 1697 N N . ASP A 1 216 ? 23.192 18.845 -14.892 1.00 60.03 216 ASP A N 1
ATOM 1698 C CA . ASP A 1 216 ? 22.388 19.175 -16.074 1.00 60.03 216 ASP A CA 1
ATOM 1699 C C . ASP A 1 216 ? 22.914 20.427 -16.818 1.00 60.03 216 ASP A C 1
ATOM 1701 O O . ASP A 1 216 ? 22.736 20.539 -18.025 1.00 60.03 216 ASP A O 1
ATOM 1705 N N . GLU A 1 217 ? 23.679 21.310 -16.157 1.00 55.41 217 GLU A N 1
ATOM 1706 C CA . GLU A 1 217 ? 24.432 22.399 -16.817 1.00 55.41 217 GLU A CA 1
ATOM 1707 C C . GLU A 1 217 ? 25.667 21.923 -17.614 1.00 55.41 217 GLU A C 1
ATOM 1709 O O . GLU A 1 217 ? 26.204 22.677 -18.423 1.00 55.41 217 GLU A O 1
ATOM 1714 N N . LYS A 1 218 ? 26.156 20.693 -17.395 1.00 51.47 218 LYS A N 1
ATOM 1715 C CA . LYS A 1 218 ? 27.418 20.179 -17.967 1.00 51.47 218 LYS A CA 1
ATOM 1716 C C . LYS A 1 218 ? 27.252 19.067 -19.003 1.00 51.47 218 LYS A C 1
ATOM 1718 O O . LYS A 1 218 ? 28.233 18.736 -19.660 1.00 51.47 218 LYS A O 1
ATOM 1723 N N . SER A 1 219 ? 26.067 18.476 -19.151 1.00 50.75 219 SER A N 1
ATOM 1724 C CA . SER A 1 219 ? 25.856 17.248 -19.939 1.00 50.75 219 SER A CA 1
ATOM 1725 C C . SER A 1 219 ? 24.927 17.400 -21.151 1.00 50.75 219 SER A C 1
ATOM 1727 O O . SER A 1 219 ? 24.322 16.418 -21.572 1.00 50.75 219 SER A O 1
ATOM 1729 N N . SER A 1 220 ? 24.829 18.593 -21.748 1.00 46.00 220 SER A N 1
ATOM 1730 C CA . SER A 1 220 ? 24.066 18.801 -22.996 1.00 46.00 220 SER A CA 1
ATOM 1731 C C . SER A 1 220 ? 24.706 18.181 -24.249 1.00 46.00 220 SER A C 1
ATOM 1733 O O . SER A 1 220 ? 24.089 18.188 -25.308 1.00 46.00 220 SER A O 1
ATOM 1735 N N . GLU A 1 221 ? 25.899 17.593 -24.151 1.00 51.41 221 GLU A N 1
ATOM 1736 C CA . GLU A 1 221 ? 26.528 16.837 -25.239 1.00 51.41 221 GLU A CA 1
ATOM 1737 C C . GLU A 1 221 ? 26.935 15.448 -24.741 1.00 51.41 221 GLU A C 1
ATOM 1739 O O . GLU A 1 221 ? 28.011 15.260 -24.183 1.00 51.41 221 GLU A O 1
ATOM 1744 N N . SER A 1 222 ? 26.075 14.443 -24.921 1.00 42.19 222 SER A N 1
ATOM 1745 C CA . SER A 1 222 ? 26.552 13.062 -25.085 1.00 42.19 222 SER A CA 1
ATOM 1746 C C . SER A 1 222 ? 25.510 12.168 -25.762 1.00 42.19 222 SER A C 1
ATOM 1748 O O . SER A 1 222 ? 24.549 11.706 -25.157 1.00 42.19 222 SER A O 1
ATOM 1750 N N . SER A 1 223 ? 25.792 11.927 -27.043 1.00 45.53 223 SER A N 1
ATOM 1751 C CA . SER A 1 223 ? 25.706 10.638 -27.738 1.00 45.53 223 SER A CA 1
ATOM 1752 C C . SER A 1 223 ? 24.334 9.977 -27.885 1.00 45.53 223 SER A C 1
ATOM 1754 O O . SER A 1 223 ? 23.905 9.141 -27.091 1.00 45.53 223 SER A O 1
ATOM 1756 N N . GLU A 1 224 ? 23.723 10.277 -29.027 1.00 51.53 224 GLU A N 1
ATOM 1757 C CA . GLU A 1 224 ? 22.628 9.542 -29.648 1.00 51.53 224 GLU A CA 1
ATOM 1758 C C . GLU A 1 224 ? 23.062 8.090 -29.930 1.00 51.53 224 GLU A C 1
ATOM 1760 O O . GLU A 1 224 ? 23.978 7.833 -30.711 1.00 51.53 224 GLU A O 1
ATOM 1765 N N . SER A 1 225 ? 22.423 7.123 -29.268 1.00 49.72 225 SER A N 1
ATOM 1766 C CA . SER A 1 225 ? 22.519 5.711 -29.644 1.00 49.72 225 SER A CA 1
ATOM 1767 C C . SER A 1 225 ? 21.134 5.218 -30.049 1.00 49.72 225 SER A C 1
ATOM 1769 O O . SER A 1 225 ? 20.209 5.119 -29.241 1.00 49.72 225 SER A O 1
ATOM 1771 N N . GLN A 1 226 ? 20.980 4.951 -31.345 1.00 52.56 226 GLN A N 1
ATOM 1772 C CA . GLN A 1 226 ? 19.778 4.356 -31.911 1.00 52.56 226 GLN A CA 1
ATOM 1773 C C . GLN A 1 226 ? 19.763 2.860 -31.570 1.00 52.56 226 GLN A C 1
ATOM 1775 O O . GLN A 1 226 ? 20.449 2.055 -32.194 1.00 52.56 226 GLN A O 1
ATOM 1780 N N . TYR A 1 227 ? 19.008 2.491 -30.535 1.00 58.12 227 TYR A N 1
ATOM 1781 C CA . TYR A 1 227 ? 18.741 1.095 -30.194 1.00 58.12 227 TYR A CA 1
ATOM 1782 C C . TYR A 1 227 ? 17.476 0.618 -30.923 1.00 58.12 227 TYR A C 1
ATOM 1784 O O . TYR A 1 227 ? 16.362 0.862 -30.462 1.00 58.12 227 TYR A O 1
ATOM 1792 N N . ASP A 1 228 ? 17.646 -0.077 -32.050 1.00 58.66 228 ASP A N 1
ATOM 1793 C CA . ASP A 1 228 ? 16.567 -0.744 -32.801 1.00 58.66 228 ASP A CA 1
ATOM 1794 C C . ASP A 1 228 ? 16.379 -2.201 -32.333 1.00 58.66 228 ASP A C 1
ATOM 1796 O O . ASP A 1 228 ? 16.502 -3.162 -33.092 1.00 58.66 228 ASP A O 1
ATOM 1800 N N . GLY A 1 229 ? 16.109 -2.381 -31.039 1.00 64.44 229 GLY A N 1
ATOM 1801 C CA . GLY A 1 229 ? 15.769 -3.678 -30.448 1.00 64.44 229 GLY A CA 1
ATOM 1802 C C . GLY A 1 229 ? 14.405 -3.659 -29.750 1.00 64.44 229 GLY A C 1
ATOM 1803 O O . GLY A 1 229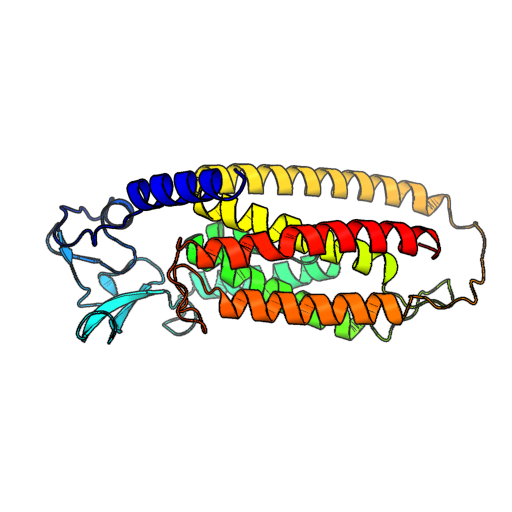 ? 13.874 -2.590 -29.434 1.00 64.44 229 GLY A O 1
ATOM 1804 N N . PRO A 1 230 ? 13.797 -4.830 -29.485 1.00 65.56 230 PRO A N 1
ATOM 1805 C CA . PRO A 1 230 ? 12.559 -4.898 -28.720 1.00 65.56 230 PRO A CA 1
ATOM 1806 C C . PRO A 1 230 ? 12.778 -4.323 -27.314 1.00 65.56 230 PRO A C 1
ATOM 1808 O O . PRO A 1 230 ? 13.653 -4.764 -26.578 1.00 65.56 230 PRO A O 1
ATOM 1811 N N . ALA A 1 231 ? 11.948 -3.351 -26.924 1.00 67.31 231 ALA A N 1
ATOM 1812 C CA . ALA A 1 231 ? 12.061 -2.676 -25.628 1.00 67.31 231 ALA A CA 1
ATOM 1813 C C . ALA A 1 231 ? 11.862 -3.612 -24.418 1.00 67.31 231 ALA A C 1
ATOM 1815 O O . ALA A 1 231 ? 12.232 -3.250 -23.304 1.00 67.31 231 ALA A O 1
ATOM 1816 N N . TYR A 1 232 ? 11.250 -4.781 -24.630 1.00 73.31 232 TYR A N 1
ATOM 1817 C CA . TYR A 1 232 ? 11.018 -5.807 -23.619 1.00 73.31 232 TYR A CA 1
ATOM 1818 C C . TYR A 1 232 ? 10.827 -7.185 -24.266 1.00 73.31 232 TYR A C 1
ATOM 1820 O O . TYR A 1 232 ? 10.361 -7.305 -25.405 1.00 73.31 232 TYR A O 1
ATOM 1828 N N . SER A 1 233 ? 11.115 -8.242 -23.508 1.00 81.12 233 SER A N 1
ATOM 1829 C CA . SER A 1 233 ? 10.761 -9.610 -23.892 1.00 81.12 233 SER A CA 1
ATOM 1830 C C . SER A 1 233 ? 9.263 -9.852 -23.693 1.00 81.12 233 SER A C 1
ATOM 1832 O O . SER A 1 233 ? 8.763 -9.831 -22.567 1.00 81.12 233 SER A O 1
ATOM 1834 N N . LYS A 1 234 ? 8.531 -10.135 -24.779 1.00 84.06 234 LYS A N 1
ATOM 1835 C CA . LYS A 1 234 ? 7.103 -10.504 -24.707 1.00 84.06 234 LYS A CA 1
ATOM 1836 C C . LYS A 1 234 ? 6.869 -11.738 -23.831 1.00 84.06 234 LYS A C 1
ATOM 1838 O O . LYS A 1 234 ? 5.871 -11.797 -23.122 1.00 84.06 234 LYS A O 1
ATOM 1843 N N . LEU A 1 235 ? 7.799 -12.696 -23.864 1.00 84.81 235 LEU A N 1
ATOM 1844 C CA . LEU A 1 235 ? 7.740 -13.900 -23.038 1.00 84.81 235 LEU A CA 1
ATOM 1845 C C . LEU A 1 235 ? 7.884 -13.560 -21.551 1.00 84.81 235 LEU A C 1
ATOM 1847 O O . LEU A 1 235 ? 7.094 -14.042 -20.750 1.00 84.81 235 LEU A O 1
ATOM 1851 N N . LEU A 1 236 ? 8.843 -12.699 -21.191 1.00 84.06 236 LEU A N 1
ATOM 1852 C CA . LEU A 1 236 ? 9.044 -12.247 -19.808 1.00 84.06 236 LEU A CA 1
ATOM 1853 C C . LEU A 1 236 ? 7.780 -11.582 -19.257 1.00 84.06 236 LEU A C 1
ATOM 1855 O O . LEU A 1 236 ? 7.335 -11.909 -18.162 1.00 84.06 236 LEU A O 1
ATOM 1859 N N . PHE A 1 237 ? 7.180 -10.685 -20.041 1.00 84.94 237 PHE A N 1
ATOM 1860 C CA . PHE A 1 237 ? 5.956 -9.997 -19.645 1.00 84.94 237 PHE A CA 1
ATOM 1861 C C . PHE A 1 237 ? 4.777 -10.965 -19.492 1.00 84.94 237 PHE A C 1
ATOM 1863 O O . PHE A 1 237 ? 4.011 -10.855 -18.541 1.00 84.94 237 PHE A O 1
ATOM 1870 N N . LEU A 1 238 ? 4.653 -11.950 -20.388 1.00 88.31 238 LEU A N 1
ATOM 1871 C CA . LEU A 1 238 ? 3.634 -12.995 -20.281 1.00 88.31 238 LEU A CA 1
ATOM 1872 C C . LEU A 1 238 ? 3.831 -13.851 -19.022 1.00 88.31 238 LEU A C 1
ATOM 1874 O O . LEU A 1 238 ? 2.862 -14.113 -18.316 1.00 88.31 238 LEU A O 1
ATOM 1878 N N . VAL A 1 239 ? 5.068 -14.245 -18.707 1.00 87.75 239 VAL A N 1
ATOM 1879 C CA . VAL A 1 239 ? 5.390 -14.998 -17.483 1.00 87.75 239 VAL A CA 1
ATOM 1880 C C . VAL A 1 239 ? 5.046 -14.181 -16.237 1.00 87.75 239 VAL A C 1
ATOM 1882 O O . VAL A 1 239 ? 4.382 -14.704 -15.343 1.00 87.75 239 VAL A O 1
ATOM 1885 N N . LEU A 1 240 ? 5.429 -12.900 -16.197 1.00 87.94 240 LEU A N 1
ATOM 1886 C CA . LEU A 1 240 ? 5.104 -11.998 -15.090 1.00 87.94 240 LEU A CA 1
ATOM 1887 C C . LEU A 1 240 ? 3.594 -11.834 -14.928 1.00 87.94 240 LEU A C 1
ATOM 1889 O O . LEU A 1 240 ? 3.077 -12.065 -13.840 1.00 87.94 240 LEU A O 1
ATOM 1893 N N . PHE A 1 241 ? 2.869 -11.574 -16.014 1.00 89.25 241 PHE A N 1
ATOM 1894 C CA . PHE A 1 241 ? 1.415 -11.435 -15.995 1.00 89.25 241 PHE A CA 1
ATOM 1895 C C . PHE A 1 241 ? 0.700 -12.703 -15.502 1.00 89.25 241 PHE A C 1
ATOM 1897 O O . PHE A 1 241 ? -0.192 -12.628 -14.658 1.00 89.25 241 PHE A O 1
ATOM 1904 N N . VAL A 1 242 ? 1.114 -13.885 -15.972 1.00 89.44 242 VAL A N 1
ATOM 1905 C CA . VAL A 1 242 ? 0.564 -15.165 -15.496 1.00 89.44 242 VAL A CA 1
ATOM 1906 C C . VAL A 1 242 ? 0.878 -15.371 -14.013 1.00 89.44 242 VAL A C 1
ATOM 1908 O O . VAL A 1 242 ? -0.003 -15.758 -13.247 1.00 89.44 242 VAL A O 1
ATOM 1911 N N . SER A 1 243 ? 2.106 -15.071 -13.582 1.00 88.75 243 SER A N 1
ATOM 1912 C CA . SER A 1 243 ? 2.490 -15.183 -12.172 1.00 88.75 243 SER A CA 1
ATOM 1913 C C . SER A 1 243 ? 1.764 -14.175 -11.274 1.00 88.75 243 SER A C 1
ATOM 1915 O O . SER A 1 243 ? 1.394 -14.527 -10.156 1.00 88.75 243 SER A O 1
ATOM 1917 N N . TYR A 1 244 ? 1.459 -12.978 -11.779 1.00 89.56 244 TYR A N 1
ATOM 1918 C CA . TYR A 1 244 ? 0.630 -11.983 -11.106 1.00 89.56 244 TYR A CA 1
ATOM 1919 C C . TYR A 1 244 ? -0.799 -12.494 -10.904 1.00 89.56 244 TYR A C 1
ATOM 1921 O O . TYR A 1 244 ? -1.316 -12.433 -9.791 1.00 89.56 244 TYR A O 1
ATOM 1929 N N . LEU A 1 245 ? -1.433 -13.041 -11.950 1.00 90.50 245 LEU A N 1
ATOM 1930 C CA . LEU A 1 245 ? -2.783 -13.605 -11.840 1.00 90.50 245 LEU A CA 1
ATOM 1931 C C . LEU A 1 245 ? -2.825 -14.786 -10.867 1.00 90.50 245 LEU A C 1
ATOM 1933 O O . LEU A 1 245 ? -3.756 -14.893 -10.069 1.00 90.50 245 LEU A O 1
ATOM 1937 N N . LEU A 1 246 ? -1.800 -15.641 -10.893 1.00 89.06 246 LEU A N 1
ATOM 1938 C CA . LEU A 1 246 ? -1.657 -16.727 -9.929 1.00 89.06 246 LEU A CA 1
ATOM 1939 C C . LEU A 1 246 ? -1.517 -16.183 -8.502 1.00 89.06 246 LEU A C 1
ATOM 1941 O O . LEU A 1 246 ? -2.211 -16.651 -7.604 1.00 89.06 246 LEU A O 1
ATOM 1945 N N . PHE A 1 247 ? -0.665 -15.180 -8.282 1.00 86.62 247 PHE A N 1
ATOM 1946 C CA . PHE A 1 247 ? -0.492 -14.556 -6.971 1.00 86.62 247 PHE A CA 1
ATOM 1947 C C . PHE A 1 247 ? -1.785 -13.914 -6.462 1.00 86.62 247 PHE A C 1
ATOM 1949 O O . PHE A 1 247 ? -2.151 -14.088 -5.297 1.00 86.62 247 PHE A O 1
ATOM 1956 N N . LEU A 1 248 ? -2.499 -13.211 -7.341 1.00 88.19 248 LEU A N 1
ATOM 1957 C CA . LEU A 1 248 ? -3.788 -12.607 -7.039 1.00 88.19 248 LEU A CA 1
ATOM 1958 C C . LEU A 1 248 ? -4.788 -13.683 -6.601 1.00 88.19 248 LEU A C 1
ATOM 1960 O O . LEU A 1 248 ? -5.378 -13.576 -5.527 1.00 88.19 248 LEU A O 1
ATOM 1964 N N . PHE A 1 249 ? -4.915 -14.758 -7.382 1.00 89.62 249 PHE A N 1
ATOM 1965 C CA . PHE A 1 249 ? -5.786 -15.884 -7.057 1.00 89.62 249 PHE A CA 1
ATOM 1966 C C . PHE A 1 249 ? -5.415 -16.534 -5.719 1.00 89.62 249 PHE A C 1
ATOM 1968 O O . PHE A 1 249 ? -6.286 -16.736 -4.878 1.00 89.62 249 PHE A O 1
ATOM 1975 N N . LEU A 1 250 ? -4.130 -16.808 -5.478 1.00 87.12 250 LEU A N 1
ATOM 1976 C CA . LEU A 1 250 ? -3.657 -17.396 -4.222 1.00 87.12 250 LEU A CA 1
ATOM 1977 C C . LEU A 1 250 ? -3.929 -16.491 -3.016 1.00 87.12 250 LEU A C 1
ATOM 1979 O O . LEU A 1 250 ? -4.252 -16.985 -1.937 1.00 87.12 250 LEU A O 1
ATOM 1983 N N . THR A 1 251 ? -3.857 -15.172 -3.202 1.00 84.62 251 THR A N 1
ATOM 1984 C CA . THR A 1 251 ? -4.188 -14.198 -2.156 1.00 84.62 251 THR A CA 1
ATOM 1985 C C . THR A 1 251 ? -5.671 -14.272 -1.781 1.00 84.62 251 THR A C 1
ATOM 1987 O O . THR A 1 251 ? -5.995 -14.328 -0.594 1.00 84.62 251 THR A O 1
ATOM 1990 N N . PHE A 1 252 ? -6.570 -14.352 -2.769 1.00 86.06 252 PHE A N 1
ATOM 1991 C CA . PHE A 1 252 ? -8.007 -14.545 -2.532 1.00 86.06 252 PHE A CA 1
ATOM 1992 C C . PHE A 1 252 ? -8.337 -15.932 -1.961 1.00 86.06 252 PHE A C 1
ATOM 1994 O O . PHE A 1 252 ? -9.174 -16.055 -1.068 1.00 86.06 252 PHE A O 1
ATOM 2001 N N . ALA A 1 253 ? -7.654 -16.977 -2.433 1.00 85.94 253 ALA A N 1
ATOM 2002 C CA . ALA A 1 253 ? -7.818 -18.341 -1.940 1.00 85.94 253 ALA A CA 1
ATOM 2003 C C . ALA A 1 253 ? -7.427 -18.467 -0.460 1.00 85.94 253 ALA A C 1
ATOM 2005 O O . ALA A 1 253 ? -8.103 -19.168 0.291 1.00 85.94 253 ALA A O 1
ATOM 2006 N N . ARG A 1 254 ? -6.368 -17.763 -0.039 1.00 84.25 254 ARG A N 1
ATOM 2007 C CA . ARG A 1 254 ? -5.892 -17.729 1.348 1.00 84.25 254 ARG A CA 1
ATOM 2008 C C . ARG A 1 254 ? -6.812 -16.944 2.284 1.00 84.25 254 ARG A C 1
ATOM 2010 O O . ARG A 1 254 ? -6.971 -17.356 3.427 1.00 84.25 254 ARG A O 1
ATOM 2017 N N . GLY A 1 255 ? -7.366 -15.818 1.834 1.00 79.44 255 GLY A N 1
ATOM 2018 C CA . GLY A 1 255 ? -8.065 -14.870 2.710 1.00 79.44 255 GLY A CA 1
ATOM 2019 C C . GLY A 1 255 ? -7.129 -14.164 3.704 1.00 79.44 255 GLY A C 1
ATOM 2020 O O . GLY A 1 255 ? -5.904 -14.118 3.520 1.00 79.44 255 GLY A O 1
ATOM 2021 N N . GLY A 1 256 ? -7.710 -13.589 4.757 1.00 74.62 256 GLY A N 1
ATOM 2022 C CA . GLY A 1 256 ? -7.000 -12.877 5.822 1.00 74.62 256 GLY A CA 1
ATOM 2023 C C . GLY A 1 256 ? -7.784 -12.871 7.136 1.00 74.62 256 GLY A C 1
ATOM 2024 O O . GLY A 1 256 ? -8.816 -13.519 7.249 1.00 74.62 256 GLY A O 1
ATOM 2025 N N . ARG A 1 257 ? -7.312 -12.118 8.138 1.00 67.62 257 ARG A N 1
ATOM 2026 C CA . ARG A 1 257 ? -7.954 -12.052 9.468 1.00 67.62 257 ARG A CA 1
ATOM 2027 C C . ARG A 1 257 ? -9.386 -11.498 9.418 1.00 67.62 257 ARG A C 1
ATOM 2029 O O . ARG A 1 257 ? -10.237 -11.941 10.173 1.00 67.62 257 ARG A O 1
ATOM 2036 N N . ARG A 1 258 ? -9.642 -10.543 8.515 1.00 66.62 258 ARG A N 1
ATOM 2037 C CA . ARG A 1 258 ? -10.935 -9.847 8.353 1.00 66.62 258 ARG A CA 1
ATOM 2038 C C . ARG A 1 258 ? -11.705 -10.252 7.090 1.00 66.62 258 ARG A C 1
ATOM 2040 O O . ARG A 1 258 ? -12.791 -9.744 6.846 1.00 66.62 258 ARG A O 1
ATOM 2047 N N . THR A 1 259 ? -11.144 -11.129 6.255 1.00 68.94 259 THR A N 1
ATOM 2048 C CA . THR A 1 259 ? -11.760 -11.540 4.986 1.00 68.94 259 THR A CA 1
ATOM 2049 C C . THR A 1 259 ? -11.813 -13.054 4.890 1.00 68.94 259 THR A C 1
ATOM 2051 O O . THR A 1 259 ? -10.786 -13.732 4.970 1.00 68.94 259 THR A O 1
ATOM 2054 N N . LYS A 1 260 ? -13.026 -13.583 4.693 1.00 73.56 260 LYS A N 1
ATOM 2055 C CA . LYS A 1 260 ? -13.244 -15.021 4.515 1.00 73.56 260 LYS A CA 1
ATOM 2056 C C . LYS A 1 260 ? -12.454 -15.517 3.304 1.00 73.56 260 LYS A C 1
ATOM 2058 O O . LYS A 1 260 ? -12.426 -14.877 2.252 1.00 73.56 260 LYS A O 1
ATOM 2063 N N . SER A 1 261 ? -11.798 -16.655 3.473 1.00 85.00 261 SER A N 1
ATOM 2064 C CA . SER A 1 261 ? -11.067 -17.330 2.410 1.00 85.00 261 SER A CA 1
ATOM 2065 C C . SER A 1 261 ? -12.041 -18.058 1.481 1.00 85.00 261 SER A C 1
ATOM 2067 O O . SER A 1 261 ? -13.008 -18.669 1.931 1.00 85.00 261 SER A O 1
ATOM 2069 N N . ILE A 1 262 ? -11.781 -18.026 0.171 1.00 85.06 262 ILE A N 1
ATOM 2070 C CA . ILE A 1 262 ? -12.631 -18.726 -0.813 1.00 85.06 262 ILE A CA 1
ATOM 2071 C C . ILE A 1 262 ? -12.579 -20.247 -0.602 1.00 85.06 262 ILE A C 1
ATOM 2073 O O . ILE A 1 262 ? -13.558 -20.947 -0.838 1.00 85.06 262 ILE A O 1
ATOM 2077 N N . VAL A 1 263 ? -11.433 -20.758 -0.144 1.00 81.44 263 VAL A N 1
ATOM 2078 C CA . VAL A 1 263 ? -11.185 -22.196 0.052 1.00 81.44 263 VAL A CA 1
ATOM 2079 C C . VAL A 1 263 ? -11.590 -22.662 1.462 1.00 81.44 263 VAL A C 1
ATOM 2081 O O . VAL A 1 263 ? -11.407 -23.827 1.794 1.00 81.44 263 VAL A O 1
ATOM 2084 N N . GLY A 1 264 ? -12.124 -21.777 2.314 1.00 76.19 264 GLY A N 1
ATOM 2085 C CA . GLY A 1 264 ? -12.422 -22.111 3.714 1.00 76.19 264 GLY A CA 1
ATOM 2086 C C . GLY A 1 264 ? -11.165 -22.400 4.544 1.00 76.19 264 GLY A C 1
ATOM 2087 O O . GLY A 1 264 ? -11.208 -23.121 5.531 1.00 76.19 264 GLY A O 1
ATOM 2088 N N . ALA A 1 265 ? -10.018 -21.869 4.116 1.00 75.94 265 ALA A N 1
ATOM 2089 C CA . ALA A 1 265 ? -8.793 -21.860 4.897 1.00 75.94 265 ALA A CA 1
ATOM 2090 C C . ALA A 1 265 ? -8.967 -20.953 6.123 1.00 75.94 265 ALA A C 1
ATOM 2092 O O . ALA A 1 265 ? -9.068 -19.732 5.968 1.00 75.94 265 ALA A O 1
ATOM 2093 N N . ASP A 1 266 ? -8.964 -21.525 7.323 1.00 72.88 266 ASP A N 1
ATOM 2094 C CA . ASP A 1 266 ? -8.987 -20.726 8.547 1.00 72.88 266 ASP A CA 1
ATOM 2095 C C . ASP A 1 266 ? -7.683 -19.939 8.719 1.00 72.88 266 ASP A C 1
ATOM 2097 O O . ASP A 1 266 ? -6.591 -20.394 8.342 1.00 72.88 266 ASP A O 1
ATOM 2101 N N . PHE A 1 267 ? -7.791 -18.750 9.316 1.00 71.06 267 PHE A N 1
ATOM 2102 C CA . PHE A 1 267 ? -6.644 -17.907 9.643 1.00 71.06 267 PHE A CA 1
ATOM 2103 C C . PHE A 1 267 ? -5.659 -18.658 10.559 1.00 71.06 267 PHE A C 1
ATOM 2105 O O . PHE A 1 267 ? -6.067 -19.380 11.463 1.00 71.06 267 PHE A O 1
ATOM 2112 N N . CYS A 1 268 ? -4.349 -18.514 10.314 1.00 73.44 268 CYS A N 1
ATOM 2113 C CA . CYS A 1 268 ? -3.273 -19.250 11.005 1.00 73.44 268 CYS A CA 1
ATOM 2114 C C . CYS A 1 268 ? -3.297 -20.794 10.874 1.00 73.44 268 CYS A C 1
ATOM 2116 O O . CYS A 1 268 ? -2.469 -21.458 11.501 1.00 73.44 268 CYS A O 1
ATOM 2118 N N . SER A 1 269 ? -4.163 -21.394 10.050 1.00 78.62 269 SER A N 1
ATOM 2119 C CA . SER A 1 269 ? -4.126 -22.842 9.796 1.00 78.62 269 SER A CA 1
ATOM 2120 C C . SER A 1 269 ? -2.835 -23.281 9.082 1.00 78.62 269 SER A C 1
ATOM 2122 O O . SER A 1 269 ? -2.116 -22.484 8.470 1.00 78.62 269 SER A O 1
ATOM 2124 N N . ALA A 1 270 ? -2.538 -24.585 9.098 1.00 78.81 270 ALA A N 1
ATOM 2125 C CA . ALA A 1 270 ? -1.439 -25.135 8.299 1.00 78.81 270 ALA A CA 1
ATOM 2126 C C . ALA A 1 270 ? -1.585 -24.774 6.811 1.00 78.81 270 ALA A C 1
ATOM 2128 O O . ALA A 1 270 ? -0.607 -24.417 6.153 1.00 78.81 270 ALA A O 1
ATOM 2129 N N . TRP A 1 271 ? -2.821 -24.799 6.310 1.00 79.44 271 TRP A N 1
ATOM 2130 C CA . TRP A 1 271 ? -3.146 -24.462 4.931 1.00 79.44 271 TRP A CA 1
ATOM 2131 C C . TRP A 1 271 ? -2.923 -22.976 4.619 1.00 79.44 271 TRP A C 1
ATOM 2133 O O . TRP A 1 271 ? -2.353 -22.652 3.579 1.00 79.44 271 TRP A O 1
ATOM 2143 N N . TYR A 1 272 ? -3.247 -22.072 5.550 1.00 81.50 272 TYR A N 1
ATOM 2144 C CA . TYR A 1 272 ? -2.955 -20.638 5.425 1.00 81.50 272 TYR A CA 1
ATOM 2145 C C . TYR A 1 272 ? -1.460 -20.363 5.191 1.00 81.50 272 TYR A C 1
ATOM 2147 O O . TYR A 1 272 ? -1.082 -19.564 4.326 1.00 81.50 272 TYR A O 1
ATOM 2155 N N . TRP A 1 273 ? -0.587 -21.057 5.925 1.00 82.50 273 TRP A N 1
ATOM 2156 C CA . TRP A 1 273 ? 0.861 -20.895 5.792 1.00 82.50 273 TRP A CA 1
ATOM 2157 C C . TRP A 1 273 ? 1.434 -21.552 4.540 1.00 82.50 273 TRP A C 1
ATOM 2159 O O . TRP A 1 273 ? 2.341 -20.987 3.927 1.00 82.50 273 TRP A O 1
ATOM 2169 N N . VAL A 1 274 ? 0.883 -22.692 4.118 1.00 84.56 274 VAL A N 1
ATOM 2170 C CA . VAL A 1 274 ? 1.232 -23.316 2.833 1.00 84.56 274 VAL A CA 1
ATOM 2171 C C . VAL A 1 274 ? 0.872 -22.390 1.673 1.00 84.56 274 VAL A C 1
ATOM 2173 O O . VAL A 1 274 ? 1.705 -22.168 0.801 1.00 84.56 274 VAL A O 1
ATOM 2176 N N . LEU A 1 275 ? -0.310 -21.771 1.690 1.00 84.38 275 LEU A N 1
ATOM 2177 C CA . LEU A 1 275 ? -0.707 -20.796 0.669 1.00 84.38 275 LEU A CA 1
ATOM 2178 C C . LEU A 1 275 ? 0.135 -19.510 0.715 1.00 84.38 275 LEU A C 1
ATOM 2180 O O . LEU A 1 275 ? 0.372 -18.896 -0.322 1.00 84.38 275 LEU A O 1
ATOM 2184 N N . THR A 1 276 ? 0.624 -19.113 1.895 1.00 83.00 276 THR A N 1
ATOM 2185 C CA . THR A 1 276 ? 1.470 -17.916 2.058 1.00 83.00 276 THR A CA 1
ATOM 2186 C C . THR A 1 276 ? 2.910 -18.139 1.583 1.00 83.00 276 THR A C 1
ATOM 2188 O O . THR A 1 276 ? 3.450 -17.314 0.850 1.00 83.00 276 THR A O 1
ATOM 2191 N N . PHE A 1 277 ? 3.555 -19.235 1.999 1.00 85.69 277 PHE A N 1
ATOM 2192 C CA . PHE A 1 277 ? 4.977 -19.490 1.727 1.00 85.69 277 PHE A CA 1
ATOM 2193 C C . PHE A 1 277 ? 5.230 -20.434 0.551 1.00 85.69 277 PHE A C 1
ATOM 2195 O O . PHE A 1 277 ? 6.325 -20.423 -0.007 1.00 85.69 277 PHE A O 1
ATOM 2202 N N . GLY A 1 278 ? 4.242 -21.227 0.142 1.00 84.69 278 GLY A N 1
ATOM 2203 C CA . GLY A 1 278 ? 4.337 -22.115 -1.019 1.00 84.69 278 GLY A CA 1
ATOM 2204 C C . GLY A 1 278 ? 4.784 -21.409 -2.307 1.00 84.69 278 GLY A C 1
ATOM 2205 O O . GLY A 1 278 ? 5.619 -21.962 -3.018 1.00 84.69 278 GLY A O 1
ATOM 2206 N N . PRO A 1 279 ? 4.331 -20.173 -2.594 1.00 86.06 279 PRO A N 1
ATOM 2207 C CA . PRO A 1 279 ? 4.771 -19.426 -3.778 1.00 86.06 279 PRO A CA 1
ATOM 2208 C C . PRO A 1 279 ? 6.171 -18.803 -3.667 1.00 86.06 279 PRO A C 1
ATOM 2210 O O . PRO A 1 279 ? 6.735 -18.360 -4.665 1.00 86.06 279 PRO A O 1
ATOM 2213 N N . PHE A 1 280 ? 6.759 -18.759 -2.470 1.00 86.75 280 PHE A N 1
ATOM 2214 C CA . PHE A 1 280 ? 8.012 -18.044 -2.214 1.00 86.75 280 PHE A CA 1
ATOM 2215 C C . PHE A 1 280 ? 9.193 -18.542 -3.073 1.00 86.75 280 PHE A C 1
ATOM 2217 O O . PHE A 1 280 ? 9.876 -17.705 -3.667 1.00 86.75 280 PHE A O 1
ATOM 2224 N N . PRO A 1 281 ? 9.426 -19.864 -3.239 1.00 88.75 281 PRO A N 1
ATOM 2225 C CA . PRO A 1 281 ? 10.474 -20.369 -4.129 1.00 88.75 281 PRO A CA 1
ATOM 2226 C C . PRO A 1 281 ? 10.260 -19.966 -5.592 1.00 88.75 281 PRO A C 1
ATOM 2228 O O . PRO A 1 281 ? 11.229 -19.685 -6.295 1.00 88.75 281 PRO A O 1
ATOM 2231 N N . VAL A 1 282 ? 9.000 -19.889 -6.038 1.00 87.81 282 VAL A N 1
ATOM 2232 C CA . VAL A 1 282 ? 8.653 -19.447 -7.396 1.00 87.81 282 VAL A CA 1
ATOM 2233 C C . VAL A 1 282 ? 9.039 -17.983 -7.580 1.00 87.81 282 VAL A C 1
ATOM 2235 O O . VAL A 1 282 ? 9.685 -17.654 -8.567 1.00 87.81 282 VAL A O 1
ATOM 2238 N N . TYR A 1 283 ? 8.735 -17.107 -6.618 1.00 88.25 283 TYR A N 1
ATOM 2239 C CA . TYR A 1 283 ? 9.103 -15.687 -6.698 1.00 88.25 283 TYR A CA 1
ATOM 2240 C C . TYR A 1 283 ? 10.609 -15.454 -6.643 1.00 88.25 283 TYR A C 1
ATOM 2242 O O . TYR A 1 283 ? 11.127 -14.608 -7.373 1.00 88.25 283 TYR A O 1
ATOM 2250 N N . VAL A 1 284 ? 11.331 -16.221 -5.823 1.00 89.94 284 VAL A N 1
ATOM 2251 C CA . VAL A 1 284 ? 12.798 -16.183 -5.806 1.00 89.94 284 VAL A CA 1
ATOM 2252 C C . VAL A 1 284 ? 13.349 -16.624 -7.164 1.00 89.94 284 VAL A C 1
ATOM 2254 O O . VAL A 1 284 ? 14.156 -15.906 -7.751 1.00 89.94 284 VAL A O 1
ATOM 2257 N N . GLY A 1 285 ? 12.866 -17.744 -7.712 1.00 90.12 285 GLY A N 1
ATOM 2258 C CA . GLY A 1 285 ? 13.253 -18.225 -9.041 1.00 90.12 285 GLY A CA 1
ATOM 2259 C C . GLY A 1 285 ? 12.961 -17.211 -10.150 1.00 90.12 285 GLY A C 1
ATOM 2260 O O . GLY A 1 285 ? 13.845 -16.903 -10.947 1.00 90.12 285 GLY A O 1
ATOM 2261 N N . LEU A 1 286 ? 11.762 -16.622 -10.154 1.00 88.56 286 LEU A N 1
ATOM 2262 C CA . LEU A 1 286 ? 11.379 -15.554 -11.081 1.00 88.56 286 LEU A CA 1
ATOM 2263 C C . LEU A 1 286 ? 12.298 -14.341 -10.952 1.00 88.56 286 LEU A C 1
ATOM 2265 O O . LEU A 1 286 ? 12.739 -13.813 -11.965 1.00 88.56 286 LEU A O 1
ATOM 2269 N N . THR A 1 287 ? 12.652 -13.935 -9.732 1.00 89.19 287 THR A N 1
ATOM 2270 C CA . THR A 1 287 ? 13.580 -12.820 -9.505 1.00 89.19 287 THR A CA 1
ATOM 2271 C C . THR A 1 287 ? 14.941 -13.095 -10.148 1.00 89.19 287 THR A C 1
ATOM 2273 O O . THR A 1 287 ? 15.467 -12.239 -10.856 1.00 89.19 287 THR A O 1
ATOM 2276 N N . PHE A 1 288 ? 15.498 -14.297 -9.969 1.00 89.19 288 PHE A N 1
ATOM 2277 C CA . PHE A 1 288 ? 16.764 -14.676 -10.606 1.00 89.19 288 PHE A CA 1
ATOM 2278 C C . PHE A 1 288 ? 16.668 -14.705 -12.134 1.00 89.19 288 PHE A C 1
ATOM 2280 O O . PHE A 1 288 ? 17.549 -14.166 -12.804 1.00 89.19 288 PHE A O 1
ATOM 2287 N N . ILE A 1 289 ? 15.600 -15.290 -12.684 1.00 87.81 289 ILE A N 1
ATOM 2288 C CA . ILE A 1 289 ? 15.363 -15.360 -14.133 1.00 87.81 289 ILE A CA 1
ATOM 2289 C C . ILE A 1 289 ? 15.242 -13.953 -14.723 1.00 87.81 289 ILE A C 1
ATOM 2291 O O . ILE A 1 289 ? 15.902 -13.642 -15.711 1.00 87.81 289 ILE A O 1
ATOM 2295 N N . VAL A 1 290 ? 14.444 -13.082 -14.102 1.00 86.25 290 VAL A N 1
ATOM 2296 C CA . VAL A 1 290 ? 14.228 -11.712 -14.574 1.00 86.25 290 VAL A CA 1
ATOM 2297 C C . VAL A 1 290 ? 15.515 -10.900 -14.495 1.00 86.25 290 VAL A C 1
ATOM 2299 O O . VAL A 1 290 ? 15.848 -10.221 -15.457 1.00 86.25 290 VAL A O 1
ATOM 2302 N N . ILE A 1 291 ? 16.274 -10.992 -13.397 1.00 86.00 291 ILE A N 1
ATOM 2303 C CA . ILE A 1 291 ? 17.569 -10.305 -13.273 1.00 86.00 291 ILE A CA 1
ATOM 2304 C C . ILE A 1 291 ? 18.554 -10.800 -14.335 1.00 86.00 291 ILE A C 1
ATOM 2306 O O . ILE A 1 291 ? 19.334 -10.004 -14.851 1.00 86.00 291 ILE A O 1
ATOM 2310 N N . HIS A 1 292 ? 18.544 -12.095 -14.660 1.00 85.25 292 HIS A N 1
ATOM 2311 C CA . HIS A 1 292 ? 19.410 -12.647 -15.697 1.00 85.25 292 HIS A CA 1
ATOM 2312 C C . HIS A 1 292 ? 19.024 -12.116 -17.081 1.00 85.25 292 HIS A C 1
ATOM 2314 O O . HIS A 1 292 ? 19.865 -11.534 -17.753 1.00 85.25 292 HIS A O 1
ATOM 2320 N N . ILE A 1 293 ? 17.744 -12.219 -17.450 1.00 81.06 293 ILE A N 1
ATOM 2321 C CA . ILE A 1 293 ? 17.223 -11.752 -18.740 1.00 81.06 293 ILE A CA 1
ATOM 2322 C C . ILE A 1 293 ? 17.394 -10.238 -18.884 1.00 81.06 293 ILE A C 1
ATOM 2324 O O . ILE A 1 293 ? 17.761 -9.761 -19.948 1.00 81.06 293 ILE A O 1
ATOM 2328 N N . ALA A 1 294 ? 17.156 -9.462 -17.826 1.00 76.50 294 ALA A N 1
ATOM 2329 C CA . ALA A 1 294 ? 17.221 -8.006 -17.890 1.00 76.50 294 ALA A CA 1
ATOM 2330 C C . ALA A 1 294 ? 18.638 -7.459 -18.124 1.00 76.50 294 ALA A C 1
ATOM 2332 O O . ALA A 1 294 ? 18.762 -6.309 -18.536 1.00 76.50 294 ALA A O 1
ATOM 2333 N N . LYS A 1 295 ? 19.697 -8.256 -17.908 1.00 77.25 295 LYS A N 1
ATOM 2334 C CA . LYS A 1 295 ? 21.068 -7.873 -18.291 1.00 77.25 295 LYS A CA 1
ATOM 2335 C C . LYS A 1 295 ? 21.262 -7.808 -19.805 1.00 77.25 295 LYS A C 1
ATOM 2337 O O . LYS A 1 295 ? 22.145 -7.086 -20.256 1.00 77.25 295 LYS A O 1
ATOM 2342 N N . ASP A 1 296 ? 20.439 -8.526 -20.562 1.00 75.38 296 ASP A N 1
ATOM 2343 C CA . ASP A 1 296 ? 20.545 -8.614 -22.020 1.00 75.38 296 ASP A CA 1
ATOM 2344 C C . ASP A 1 296 ? 19.784 -7.485 -22.740 1.00 75.38 296 ASP A C 1
ATOM 2346 O O . ASP A 1 296 ? 19.860 -7.366 -23.963 1.00 75.38 296 ASP A O 1
ATOM 2350 N N . TYR A 1 297 ? 19.056 -6.639 -22.000 1.00 69.62 297 TYR A N 1
ATOM 2351 C CA . TYR A 1 297 ? 18.299 -5.513 -22.545 1.00 69.62 297 TYR A CA 1
ATOM 2352 C C . TYR A 1 297 ? 18.873 -4.175 -22.061 1.00 69.62 297 TYR A C 1
ATOM 2354 O O . TYR A 1 297 ? 19.345 -4.072 -20.928 1.00 69.62 297 TYR A O 1
ATOM 2362 N N . PRO A 1 298 ? 18.809 -3.114 -22.883 1.00 63.03 298 PRO A N 1
ATOM 2363 C CA . PRO A 1 298 ? 19.281 -1.798 -22.480 1.00 63.03 298 PRO A CA 1
ATOM 2364 C C . PRO A 1 298 ? 18.393 -1.200 -21.382 1.00 63.03 298 PRO A C 1
ATOM 2366 O O . PRO A 1 298 ? 17.162 -1.341 -21.395 1.00 63.03 298 PRO A O 1
ATOM 2369 N N . VAL A 1 299 ? 19.036 -0.489 -20.453 1.00 59.94 299 VAL A N 1
ATOM 2370 C CA . VAL A 1 299 ? 18.403 0.292 -19.378 1.00 59.94 299 VAL A CA 1
ATOM 2371 C C . VAL A 1 299 ? 18.387 1.766 -19.759 1.00 59.94 299 VAL A C 1
ATOM 2373 O O . VAL A 1 299 ? 19.422 2.278 -20.220 1.00 59.94 299 VAL A O 1
#

InterPro domains:
  IPR002781 Transmembrane protein TauE-like, transmembrane domain [PF01925] (92-220)

Organism: Coptotermes formosanus (NCBI:txid36987)

Sequence (299 aa):
MGIILPMLFCFAYLVLTADHENLEKHCSSSNSTRVCSEYLACTSDKCNYCSEDSDCHLHFFCHESETYDGNKICEFEPFIHKWGVRLALSMVVVFITGILVSGAGIGGGGLFVPIMILLLEFPTNHAIPSSKAMIFGGSVAGTLFNIRKKHHFYSRPLINYNVAAIIEPTSWLGTIVGVIFNEILPSWLLYGVQFFLLSFTAWRTFKKAFESTRKDEKSSESSESQYDGPAYSKLLFLVLFVSYLLFLFLTFARGGRRTKSIVGADFCSAWYWVLTFGPFPVYVGLTFIVIHIAKDYPV

Foldseek 3Di:
DVLVVVLVVVVVLCVVPPPPQLFFPFADPVCQPPRHDQFFFQDPRTTHFDDAQVRHDVQWGWDQDPVVVRTTTTDRHNPPDDDDPQNVVLVVVLVVVLVVCLVVVVQSLLPQLVSCCPRVVDDNVPSNVVSVVVSVVSVVVSCVVQVPDPDPQERGGPDQVLVVLLVQLVVLLVVLVVVVCVSNPDPVVVVVVSVVVCVVVVVVVVVVVVVVVVCVVPPPDDDRDHDPDDSDDPVSVVVSVVVVVVLVLLDQQLAEPPGQHPVNHDHSDSVSVCSSCVCVVVSVVSSVVSVVVSVVHDD

Radius of gyration: 23.73 Å; chains: 1; bounding box: 56×50×66 Å

pLDDT: mean 79.74, std 11.49, range [42.19, 92.44]